Protein 3M50 (pdb70)

InterPro domains:
  IPR000308 14-3-3 protein [PIRSF000868] (6-249)
  IPR000308 14-3-3 protein [PR00305] (42-71)
  IPR000308 14-3-3 protein [PR00305] (91-115)
  IPR000308 14-3-3 protein [PR00305] (122-144)
  IPR000308 14-3-3 protein [PR00305] (157-183)
  IPR000308 14-3-3 protein [PR00305] (184-210)
  IPR000308 14-3-3 protein [PR00305] (211-240)
  IPR000308 14-3-3 protein [PTHR18860] (8-242)
  IPR023409 14-3-3 protein, conserved site [PS00796] (48-58)
  IPR023409 14-3-3 protein, conserved site [PS00797] (220-239)
  IPR023410 14-3-3 domain [PF00244] (14-238)
  IPR023410 14-3-3 domain [SM00101] (8-251)
  IPR036815 14-3-3 domain superfamily [G3DSA:1.20.190.20] (2-251)
  IPR036815 14-3-3 domain superfamily [SSF48445] (8-240)

Radius of gyration: 18.05 Å; Cα contacts (8 Å, |Δi|>4): 296; chains: 2; bounding box: 47×46×39 Å

Foldseek 3Di:
DVLLVVLVVCVVVVVLVSNLVSLVVVQVVDQDQDPSSVVSNCVSLCSQLVVLVVVLVVLVVVLVVPCVVVVSVVVNVVSLVSLCVSLVVVLVVLVPGQQVRDDDLLSNLVSLLSQLVSLLSQLVDDDDVSNVVSLVSNLVSLVVSQVSCVPPPQLLDLSNLVSLLVNLCSCCRRVVDNVVNLVSLVVSLVRNVVPVCDDSSVVSSVSSVVVVVVSVVD/DQCVPWPVNVVVVVCVVVVPPDDDDDDDTDD

Secondary structure (DSSP, 8-state):
-HHHHHHHHHHHHT-HHHHHHHHHHHHHH-----HHHHHHHHHHHHHHHHHHHHHHHHHHHHHHHH--HHHHHHHHHHHHHHHHHHHHHHHHHIIIIIGGG--SHHHHHHHHHHHHHHHHHHHHH--SHHHHHHHHHHHHHHHHHHHHHHHHS-TT-HHHHHHHHHHHHIIIIII--HHHHHHHHHHHHHHHHTT----SHHHHHHHHHHHHHHHH--/-HHHH-HHHHHHHHHHHTT--SPPP------

Nearest PDB structures (foldseek):
  3m50-assembly1_P-2  TM=1.033E+00  e=1.948E-04  Nicotiana plumbaginifolia
  3m51-assembly1_P-2  TM=1.012E+00  e=2.253E-04  Nicotiana plumbaginifolia
  4dx0-assembly1_P-2  TM=9.951E-01  e=1.948E-04  Nicotiana plumbaginifolia
  2o98-assembly1_Q  TM=9.659E-01  e=1.494E-03  Nicotiana plumbaginifolia
  3m51-assembly1_A  TM=1.002E+00  e=5.811E-25  Nicotiana tabacum

Sequence (249 aa):
EENVYMAKLAEQAERYEEEMVEFMEKVSNSLEELTVEERNLLSVAYKKNVIGARRASWRIISSIEQKEEHVNSIREYRSKIENELSKICDGILKLLDAKLIPSAASGDSKVFYLKMKGDYHRYLAEFKTGAERKEAAESTLTAYKAAQDIATTELAPTHPIRLGLALNFSVFYYEILNSPDRACNLAKQAFDEAIAELDYKDSTLIMQLLRDNLTLWTSDRRELHTLKGHVEAVVKLKGLDIETIQQSYDI

Solvent-accessible surface area: 13376 Å² total; per-residue (Å²): 181,145,44,25,137,76,0,75,81,5,52,143,58,122,140,44,98,64,0,19,98,40,2,46,112,11,7,80,88,62,143,88,24,70,94,91,15,29,62,15,1,4,46,0,5,96,56,7,2,17,58,40,16,10,50,41,22,30,30,20,8,45,18,140,63,84,156,155,42,105,69,24,151,132,126,34,52,136,15,36,87,57,3,18,140,24,0,68,29,0,17,96,10,2,87,64,81,9,41,91,52,12,82,53,20,57,11,78,0,28,10,28,26,9,55,0,6,6,29,3,14,22,1,44,19,40,123,31,63,97,80,153,112,6,14,116,35,0,63,82,5,0,92,44,0,40,82,50,0,77,77,126,20,46,21,44,48,50,22,26,1,2,4,10,0,0,0,0,5,0,12,24,41,17,73,101,45,62,102,162,0,28,91,28,0,121,105,9,45,67,44,0,84,82,77,103,175,133,120,74,8,61,18,10,15,83,0,0,137,40,0,23,63,83,9,111,88,139,116,78,76,143,94,5,18,23,8,82,0,82,43,40,27,184,148,159,61,51,128,28,162,127,44,119,9,4,29,7,49

Organism: Nicotiana tabacum (NCBI:txid4097)

Structure (mmCIF, N/CA/C/O backbone):
data_3M50
#
_entry.id   3M50
#
_cell.length_a   97.620
_cell.length_b   97.620
_cell.length_c   217.030
_cell.angle_alpha   90.00
_cell.angle_beta   90.00
_cell.angle_gamma   90.00
#
_symmetry.space_group_name_H-M   'I 41 2 2'
#
loop_
_entity.id
_entity.type
_entity.pdbx_description
1 polymer '14-3-3-like protein C'
2 polymer 'N.plumbaginifolia H+-translocating ATPase mRNA'
3 non-polymer N-[(2R,3R)-3-amino-2-hydroxy-4-phenylbutanoyl]-L-leucine
4 water water
#
loop_
_atom_site.group_PDB
_atom_site.id
_atom_site.type_symbol
_atom_site.label_atom_id
_atom_site.label_alt_id
_atom_site.label_comp_id
_atom_site.label_asym_id
_atom_site.label_entity_id
_atom_site.label_seq_id
_atom_site.pdbx_PDB_ins_code
_atom_site.Cartn_x
_atom_site.Cartn_y
_atom_site.Cartn_z
_atom_site.occupancy
_atom_site.B_iso_or_equiv
_atom_site.auth_seq_id
_atom_site.auth_comp_id
_atom_site.auth_asym_id
_atom_site.auth_atom_id
_atom_site.pdbx_PDB_model_num
ATOM 1 N N . GLU A 1 9 ? -17.917 -30.760 -5.051 1.00 83.59 9 GLU A N 1
ATOM 2 C CA . GLU A 1 9 ? -18.296 -31.133 -3.712 1.00 82.38 9 GLU A CA 1
ATOM 3 C C . GLU A 1 9 ? -18.097 -32.607 -3.704 1.00 81.12 9 GLU A C 1
ATOM 4 O O . GLU A 1 9 ? -17.759 -33.195 -2.702 1.00 81.02 9 GLU A O 1
ATOM 10 N N . GLU A 1 10 ? -18.396 -33.206 -4.836 1.00 79.48 10 GLU A N 1
ATOM 11 C CA . GLU A 1 10 ? -18.231 -34.619 -5.024 1.00 78.21 10 GLU A CA 1
ATOM 12 C C . GLU A 1 10 ? -16.818 -35.128 -4.816 1.00 76.46 10 GLU A C 1
ATOM 13 O O . GLU A 1 10 ? -16.629 -36.126 -4.167 1.00 76.49 10 GLU A O 1
ATOM 19 N N . ASN A 1 11 ? -15.828 -34.467 -5.386 1.00 73.51 11 ASN A N 1
ATOM 20 C CA . ASN A 1 11 ? -14.502 -35.030 -5.418 1.00 70.82 11 ASN A CA 1
ATOM 21 C C . ASN A 1 11 ? -13.885 -34.964 -4.035 1.00 68.84 11 ASN A C 1
ATOM 22 O O . ASN A 1 11 ? -12.991 -35.747 -3.709 1.00 68.44 11 ASN A O 1
ATOM 27 N N . VAL A 1 12 ? -14.402 -34.021 -3.245 1.00 66.43 12 VAL A N 1
ATOM 28 C CA . VAL A 1 12 ? -14.065 -33.790 -1.841 1.00 63.89 12 VAL A CA 1
ATOM 29 C C . VAL A 1 12 ? -14.561 -34.982 -1.073 1.00 63.08 12 VAL A C 1
ATOM 30 O O . VAL A 1 12 ? -13.826 -35.650 -0.333 1.00 62.92 12 VAL A O 1
ATOM 34 N N . TYR A 1 13 ? -15.854 -35.230 -1.256 1.00 62.19 13 TYR A N 1
ATOM 35 C CA . TYR A 1 13 ? -16.505 -36.419 -0.747 1.00 60.22 13 TYR A CA 1
ATOM 36 C C . TYR A 1 13 ? -15.700 -37.678 -1.057 1.00 58.36 13 TYR A C 1
ATOM 37 O O . TYR A 1 13 ? -15.394 -38.487 -0.173 1.00 57.46 13 TYR A O 1
ATOM 46 N N . MET A 1 14 ? -15.376 -37.838 -2.328 1.00 56.54 14 MET A N 1
ATOM 47 C CA . MET A 1 14 ? -14.574 -38.941 -2.750 1.00 56.65 14 MET A CA 1
ATOM 48 C C . MET A 1 14 ? -13.233 -38.935 -2.024 1.00 56.62 14 MET A C 1
ATOM 49 O O . MET A 1 14 ? -12.683 -39.987 -1.667 1.00 56.86 14 MET A O 1
ATOM 54 N N . ALA A 1 15 ? -12.723 -37.736 -1.773 1.00 55.66 15 ALA A N 1
ATOM 55 C CA . ALA A 1 15 ? -11.495 -37.591 -1.051 1.00 54.56 15 ALA A CA 1
ATOM 56 C C . ALA A 1 15 ? -11.615 -38.235 0.342 1.00 54.21 15 ALA A C 1
ATOM 57 O O . ALA A 1 15 ? -10.767 -39.023 0.757 1.00 53.29 15 ALA A O 1
ATOM 59 N N . LYS A 1 16 ? -12.669 -37.908 1.067 1.00 54.21 16 LYS A N 1
ATOM 60 C CA . LYS A 1 16 ? -12.828 -38.485 2.401 1.00 55.05 16 LYS A CA 1
ATOM 61 C C . LYS A 1 16 ? -13.007 -40.008 2.402 1.00 54.93 16 LYS A C 1
ATOM 62 O O . LYS A 1 16 ? -12.623 -40.679 3.362 1.00 54.78 16 LYS A O 1
ATOM 68 N N . LEU A 1 17 ? -13.560 -40.572 1.331 1.00 54.57 17 LEU A N 1
ATOM 69 C CA . LEU A 1 17 ? -13.650 -42.025 1.301 1.00 54.63 17 LEU A CA 1
ATOM 70 C C . LEU A 1 17 ? -12.269 -42.639 1.209 1.00 53.87 17 LEU A C 1
ATOM 71 O O . LEU A 1 17 ? -11.949 -43.589 1.937 1.00 53.92 17 LEU A O 1
ATOM 76 N N . ALA A 1 18 ? -11.480 -42.116 0.269 1.00 52.29 18 ALA A N 1
ATOM 77 C CA . ALA A 1 18 ? -10.147 -42.622 0.022 1.00 50.87 18 ALA A CA 1
ATOM 78 C C . ALA A 1 18 ? -9.360 -42.524 1.308 1.00 49.89 18 ALA A C 1
ATOM 79 O O . ALA A 1 18 ? -8.543 -43.400 1.631 1.00 49.18 18 ALA A O 1
ATOM 81 N N . GLU A 1 19 ? -9.631 -41.458 2.051 1.00 48.68 19 GLU A N 1
ATOM 82 C CA . GLU A 1 19 ? -8.945 -41.235 3.280 1.00 48.23 19 GLU A CA 1
ATOM 83 C C . GLU A 1 19 ? -9.467 -42.279 4.267 1.00 47.55 19 GLU A C 1
ATOM 84 O O . GLU A 1 19 ? -8.681 -42.917 5.002 1.00 48.09 19 GLU A O 1
ATOM 90 N N . GLN A 1 20 ? -10.784 -42.472 4.308 1.00 46.39 20 GLN A N 1
ATOM 91 C CA . GLN A 1 20 ? -11.323 -43.452 5.274 1.00 44.80 20 GLN A CA 1
ATOM 92 C C . GLN A 1 20 ? -10.722 -44.791 4.945 1.00 43.07 20 GLN A C 1
ATOM 93 O O . GLN A 1 20 ? -10.468 -45.600 5.817 1.00 42.49 20 GLN A O 1
ATOM 99 N N . ALA A 1 21 ? -10.424 -45.008 3.675 1.00 41.56 21 ALA A N 1
ATOM 100 C CA . ALA A 1 21 ? -9.967 -46.313 3.250 1.00 40.94 21 ALA A CA 1
ATOM 101 C C . ALA A 1 21 ? -8.471 -46.430 3.376 1.00 41.88 21 ALA A C 1
ATOM 102 O O . ALA A 1 21 ? -7.911 -47.507 3.244 1.00 40.73 21 ALA A O 1
ATOM 104 N N . GLU A 1 22 ? -7.800 -45.304 3.604 1.00 43.93 22 GLU A N 1
ATOM 105 C CA . GLU A 1 22 ? -6.340 -45.317 3.576 1.00 44.58 22 GLU A CA 1
ATOM 106 C C . GLU A 1 22 ? -5.875 -45.670 2.198 1.00 44.33 22 GLU A C 1
ATOM 107 O O . GLU A 1 22 ? -4.956 -46.439 2.058 1.00 44.85 22 GLU A O 1
ATOM 113 N N . ARG A 1 23 ? -6.535 -45.163 1.167 1.00 45.48 23 ARG A N 1
ATOM 114 C CA . ARG A 1 23 ? -5.997 -45.294 -0.175 1.00 46.38 23 ARG A CA 1
ATOM 115 C C . ARG A 1 23 ? -5.585 -43.854 -0.521 1.00 47.83 23 ARG A C 1
ATOM 116 O O . ARG A 1 23 ? -6.374 -43.043 -1.043 1.00 49.14 23 ARG A O 1
ATOM 124 N N . TYR A 1 24 ? -4.358 -43.504 -0.158 1.00 47.73 24 TYR A N 1
ATOM 125 C CA . TYR A 1 24 ? -3.960 -42.112 -0.204 1.00 46.87 24 TYR A CA 1
ATOM 126 C C . TYR A 1 24 ? -3.621 -41.601 -1.593 1.00 46.43 24 TYR A C 1
ATOM 127 O O . TYR A 1 24 ? -4.001 -40.485 -1.945 1.00 46.27 24 TYR A O 1
ATOM 136 N N A GLU A 1 25 ? -2.901 -42.370 -2.384 0.50 46.20 25 GLU A N 1
ATOM 137 N N B GLU A 1 25 ? -2.986 -42.444 -2.413 0.50 46.32 25 GLU A N 1
ATOM 138 C CA A GLU A 1 25 ? -2.667 -41.902 -3.738 0.50 46.32 25 GLU A CA 1
ATOM 139 C CA B GLU A 1 25 ? -2.636 -42.062 -3.799 0.50 46.49 25 GLU A CA 1
ATOM 140 C C A GLU A 1 25 ? -4.017 -41.518 -4.336 0.50 47.39 25 GLU A C 1
ATOM 141 C C B GLU A 1 25 ? -3.868 -41.737 -4.649 0.50 47.56 25 GLU A C 1
ATOM 142 O O A GLU A 1 25 ? -4.240 -40.345 -4.662 0.50 47.63 25 GLU A O 1
ATOM 143 O O B GLU A 1 25 ? -3.835 -40.843 -5.506 0.50 48.34 25 GLU A O 1
ATOM 154 N N . GLU A 1 26 ? -4.965 -42.452 -4.408 1.00 48.15 26 GLU A N 1
ATOM 155 C CA . GLU A 1 26 ? -6.277 -42.038 -4.942 1.00 48.93 26 GLU A CA 1
ATOM 156 C C . GLU A 1 26 ? -6.718 -40.771 -4.245 1.00 49.13 26 GLU A C 1
ATOM 157 O O . GLU A 1 26 ? -7.295 -39.896 -4.884 1.00 49.95 26 GLU A O 1
ATOM 163 N N . MET A 1 27 ? -6.461 -40.629 -2.949 1.00 49.79 27 MET A N 1
ATOM 164 C CA . MET A 1 27 ? -6.833 -39.345 -2.315 1.00 5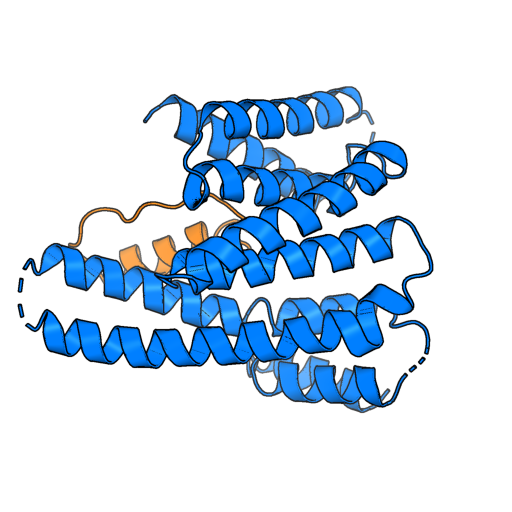0.45 27 MET A CA 1
ATOM 165 C C . MET A 1 27 ? -6.166 -38.149 -3.018 1.00 51.52 27 MET A C 1
ATOM 166 O O . MET A 1 27 ? -6.768 -37.066 -3.183 1.00 51.00 27 MET A O 1
ATOM 171 N N . VAL A 1 28 ? -4.933 -38.350 -3.462 1.00 52.70 28 VAL A N 1
ATOM 172 C CA . VAL A 1 28 ? -4.259 -37.270 -4.115 1.00 55.06 28 VAL A CA 1
ATOM 173 C C . VAL A 1 28 ? -5.070 -36.928 -5.350 1.00 56.35 28 VAL A C 1
ATOM 174 O O . VAL A 1 28 ? -5.594 -35.803 -5.468 1.00 56.48 28 VAL A O 1
ATOM 178 N N . GLU A 1 29 ? -5.202 -37.914 -6.240 1.00 57.76 29 GLU A N 1
ATOM 179 C CA . GLU A 1 29 ? -5.933 -37.737 -7.510 1.00 58.90 29 GLU A CA 1
ATOM 180 C C . GLU A 1 29 ? -7.194 -36.932 -7.299 1.00 59.14 29 GLU A C 1
ATOM 181 O O . GLU A 1 29 ? -7.444 -35.920 -7.966 1.00 59.01 29 GLU A O 1
ATOM 187 N N . PHE A 1 30 ? -7.987 -37.368 -6.340 1.00 59.69 30 PHE A N 1
ATOM 188 C CA . PHE A 1 30 ? -9.262 -36.716 -6.149 1.00 60.18 30 PHE A CA 1
ATOM 189 C C . PHE A 1 30 ? -9.002 -35.268 -5.841 1.00 59.61 30 PHE A C 1
ATOM 190 O O . PHE A 1 30 ? -9.674 -34.382 -6.349 1.00 59.35 30 PHE A O 1
ATOM 198 N N . MET A 1 31 ? -7.998 -35.030 -5.004 1.00 60.39 31 MET A N 1
ATOM 199 C CA . MET A 1 31 ? -7.768 -33.673 -4.478 1.00 59.63 31 MET A CA 1
ATOM 200 C C . MET A 1 31 ? -7.134 -32.756 -5.518 1.00 59.38 31 MET A C 1
ATOM 201 O O . MET A 1 31 ? -7.484 -31.581 -5.599 1.00 59.12 31 MET A O 1
ATOM 206 N N . GLU A 1 32 ? -6.269 -33.307 -6.350 1.00 59.55 32 GLU A N 1
ATOM 207 C CA . GLU A 1 32 ? -5.857 -32.604 -7.547 1.00 61.61 32 GLU A CA 1
ATOM 208 C C . GLU A 1 32 ? -7.094 -32.161 -8.336 1.00 62.96 32 GLU A C 1
ATOM 209 O O . GLU A 1 32 ? -7.240 -30.979 -8.640 1.00 63.00 32 GLU A O 1
ATOM 215 N N . LYS A 1 33 ? -7.968 -33.109 -8.684 1.00 64.72 33 LYS A N 1
ATOM 216 C CA . LYS A 1 33 ? -9.093 -32.806 -9.547 1.00 66.76 33 LYS A CA 1
ATOM 217 C C . LYS A 1 33 ? -9.777 -31.654 -8.894 1.00 68.27 33 LYS A C 1
ATOM 218 O O . LYS A 1 33 ? -10.145 -30.683 -9.537 1.00 68.87 33 LYS A O 1
ATOM 224 N N . VAL A 1 34 ? -9.936 -31.764 -7.590 1.00 69.99 34 VAL A N 1
ATOM 225 C CA . VAL A 1 34 ? -10.702 -30.780 -6.853 1.00 71.61 34 VAL A CA 1
ATOM 226 C C . VAL A 1 34 ? -10.208 -29.387 -7.110 1.00 73.09 34 VAL A C 1
ATOM 227 O O . VAL A 1 34 ? -11.003 -28.465 -7.257 1.00 73.66 34 VAL A O 1
ATOM 231 N N . SER A 1 35 ? -8.892 -29.227 -7.167 1.00 74.47 35 SER A N 1
ATOM 232 C CA . SER A 1 35 ? -8.329 -27.882 -7.270 1.00 75.93 35 SER A CA 1
ATOM 233 C C . SER A 1 35 ? -8.440 -27.258 -8.633 1.00 76.85 35 SER A C 1
ATOM 234 O O . SER A 1 35 ? -8.800 -26.080 -8.744 1.00 77.18 35 SER A O 1
ATOM 237 N N . ASN A 1 36 ? -8.130 -28.036 -9.664 1.00 78.01 36 ASN A N 1
ATOM 238 C CA . ASN A 1 36 ? -8.372 -27.574 -11.019 1.00 79.39 36 ASN A CA 1
ATOM 239 C C . ASN A 1 36 ? -9.833 -27.162 -11.146 1.00 80.11 36 ASN A C 1
ATOM 240 O O . ASN A 1 36 ? -10.112 -26.015 -11.430 1.00 80.24 36 ASN A O 1
ATOM 245 N N . SER A 1 37 ? -10.769 -28.065 -10.876 1.00 81.58 37 SER A N 1
ATOM 246 C CA . SER A 1 37 ? -12.185 -27.701 -10.953 1.00 83.17 37 SER A CA 1
ATOM 247 C C . SER A 1 37 ? -12.361 -26.268 -10.466 1.00 84.38 37 SER A C 1
ATOM 248 O O . SER A 1 37 ? -12.911 -25.421 -11.182 1.00 84.18 37 SER A O 1
ATOM 251 N N . LEU A 1 38 ? -11.888 -26.008 -9.241 1.00 85.80 38 LEU A N 1
ATOM 252 C CA . LEU A 1 38 ? -12.018 -24.688 -8.606 1.00 86.61 38 LEU A CA 1
ATOM 253 C C . LEU A 1 38 ? -11.261 -23.652 -9.419 1.00 87.18 38 LEU A C 1
ATOM 254 O O . LEU A 1 38 ? -11.127 -22.489 -9.018 1.00 87.28 38 LEU A O 1
ATOM 259 N N . GLU A 1 41 ? -10.338 -20.420 -7.900 1.00 86.01 41 GLU A N 1
ATOM 260 C CA . GLU A 1 41 ? -11.083 -19.670 -6.883 1.00 84.69 41 GLU A CA 1
ATOM 261 C C . GLU A 1 41 ? -10.383 -20.004 -5.560 1.00 83.28 41 GLU A C 1
ATOM 262 O O . GLU A 1 41 ? -9.305 -20.588 -5.577 1.00 82.98 41 GLU A O 1
ATOM 268 N N . GLU A 1 42 ? -10.961 -19.664 -4.418 1.00 81.48 42 GLU A N 1
ATOM 269 C CA . GLU A 1 42 ? -10.225 -19.874 -3.161 1.00 79.93 42 GLU A CA 1
ATOM 270 C C . GLU A 1 42 ? -10.476 -21.241 -2.491 1.00 78.49 42 GLU A C 1
ATOM 271 O O . GLU A 1 42 ? -11.484 -21.435 -1.788 1.00 77.95 42 GLU A O 1
ATOM 277 N N . LEU A 1 43 ? -9.542 -22.170 -2.677 1.00 75.93 43 LEU A N 1
ATOM 278 C CA . LEU A 1 43 ? -9.582 -23.447 -1.963 1.00 73.76 43 LEU A CA 1
ATOM 279 C C . LEU A 1 43 ? -9.857 -23.229 -0.478 1.00 72.21 43 LEU A C 1
ATOM 280 O O . LEU A 1 43 ? -9.277 -22.333 0.137 1.00 72.10 43 LEU A O 1
ATOM 285 N N . THR A 1 44 ? -10.767 -24.022 0.091 1.00 70.53 44 THR A N 1
ATOM 286 C CA . THR A 1 44 ? -11.212 -23.803 1.472 1.00 68.95 44 THR A CA 1
ATOM 287 C C . THR A 1 44 ? -10.258 -24.431 2.484 1.00 68.07 44 THR A C 1
ATOM 288 O O . THR A 1 44 ? -9.421 -25.296 2.152 1.00 67.53 44 THR A O 1
ATOM 292 N N . VAL A 1 45 ? -10.394 -24.012 3.726 1.00 66.47 45 VAL A N 1
ATOM 293 C CA . VAL A 1 45 ? -9.645 -24.664 4.783 1.00 66.15 45 VAL A CA 1
ATOM 294 C C . VAL A 1 45 ? -9.808 -26.190 4.789 1.00 65.95 45 VAL A C 1
ATOM 295 O O . VAL A 1 45 ? -8.818 -26.929 4.885 1.00 66.63 45 VAL A O 1
ATOM 299 N N . GLU A 1 46 ? -11.032 -26.682 4.666 1.00 64.89 46 GLU A N 1
ATOM 300 C CA . GLU A 1 46 ? -11.192 -28.121 4.605 1.00 64.26 46 GLU A CA 1
ATOM 301 C C . GLU A 1 46 ? -10.469 -28.705 3.414 1.00 63.89 46 GLU A C 1
ATOM 302 O O . GLU A 1 46 ? -9.756 -29.716 3.526 1.00 64.12 46 GLU A O 1
ATOM 308 N N . GLU A 1 47 ? -10.630 -28.080 2.257 1.00 62.90 47 GLU A N 1
ATOM 309 C CA . GLU A 1 47 ? -10.019 -28.649 1.066 1.00 62.08 47 GLU A CA 1
ATOM 310 C C . GLU A 1 47 ? -8.513 -28.662 1.186 1.00 60.98 47 GLU A C 1
ATOM 311 O O . GLU A 1 47 ? -7.852 -29.658 0.868 1.00 60.52 47 GLU A O 1
ATOM 317 N N . ARG A 1 48 ? -7.970 -27.534 1.637 1.00 59.97 48 ARG A N 1
ATOM 318 C CA . ARG A 1 48 ? -6.514 -27.352 1.633 1.00 58.24 48 ARG A CA 1
ATOM 319 C C . ARG A 1 48 ? -5.942 -28.384 2.536 1.00 55.75 48 ARG A C 1
ATOM 320 O O . ARG A 1 48 ? -5.013 -29.048 2.165 1.00 54.93 48 ARG A O 1
ATOM 328 N N . ASN A 1 49 ? -6.558 -28.573 3.690 1.00 54.88 49 ASN A N 1
ATOM 329 C CA . ASN A 1 49 ? -6.148 -29.658 4.615 1.00 54.48 49 ASN A CA 1
ATOM 330 C C . ASN A 1 49 ? -6.243 -31.068 4.068 1.00 53.97 49 ASN A C 1
ATOM 331 O O . ASN A 1 49 ? -5.324 -31.845 4.238 1.00 54.38 49 ASN A O 1
ATOM 336 N N . LEU A 1 50 ? -7.355 -31.428 3.433 1.00 53.13 50 LEU A N 1
ATOM 337 C CA . LEU A 1 50 ? -7.409 -32.739 2.839 1.00 52.48 50 LEU A CA 1
ATOM 338 C C . LEU A 1 50 ? -6.229 -32.877 1.884 1.00 52.27 50 LEU A C 1
ATOM 339 O O . LEU A 1 50 ? -5.437 -33.847 1.945 1.00 53.71 50 LEU A O 1
ATOM 344 N N . LEU A 1 51 ? -6.085 -31.908 0.996 1.00 50.96 51 LEU A N 1
ATOM 345 C CA . LEU A 1 51 ? -5.111 -32.065 -0.079 1.00 49.97 51 LEU A CA 1
ATOM 346 C C . LEU A 1 51 ? -3.758 -32.390 0.508 1.00 49.09 51 LEU A C 1
ATOM 347 O O . LEU A 1 51 ? -3.057 -33.312 0.066 1.00 48.79 51 LEU A O 1
ATOM 352 N N . SER A 1 52 ? -3.420 -31.624 1.539 1.00 48.42 52 SER A N 1
ATOM 353 C CA . SER A 1 52 ? -2.136 -31.718 2.230 1.00 47.93 52 SER A CA 1
ATOM 354 C C . SER A 1 52 ? -1.921 -33.035 2.978 1.00 46.82 52 SER A C 1
ATOM 355 O O . SER A 1 52 ? -0.817 -33.611 2.955 1.00 45.47 52 SER A O 1
ATOM 358 N N . VAL A 1 53 ? -2.975 -33.486 3.663 1.00 45.97 53 VAL A N 1
ATOM 359 C CA . VAL A 1 53 ? -2.974 -34.791 4.312 1.00 45.83 53 VAL A CA 1
ATOM 360 C C . VAL A 1 53 ? -2.673 -35.872 3.284 1.00 46.86 53 VAL A C 1
ATOM 361 O O . VAL A 1 53 ? -1.825 -36.762 3.513 1.00 47.31 53 VAL A O 1
ATOM 365 N N . ALA A 1 54 ? -3.346 -35.793 2.130 1.00 46.24 54 ALA A N 1
ATOM 366 C CA . ALA A 1 54 ? -3.142 -36.774 1.070 1.00 45.09 54 ALA A CA 1
ATOM 367 C C . ALA A 1 54 ? -1.706 -36.899 0.593 1.00 44.71 54 ALA A C 1
ATOM 368 O O . ALA A 1 54 ? -1.135 -38.029 0.443 1.00 44.45 54 ALA A O 1
ATOM 370 N N . TYR A 1 55 ? -1.098 -35.740 0.328 1.00 44.41 55 TYR A N 1
ATOM 371 C CA . TYR A 1 55 ? 0.300 -35.720 -0.130 1.00 43.09 55 TYR A CA 1
ATOM 372 C C . TYR A 1 55 ? 1.209 -36.079 1.029 1.00 43.37 55 TYR A C 1
ATOM 373 O O . TYR A 1 55 ? 2.209 -36.826 0.867 1.00 44.31 55 TYR A O 1
ATOM 382 N N A LYS A 1 56 ? 0.850 -35.586 2.204 0.50 42.71 56 LYS A N 1
ATOM 383 N N B LYS A 1 56 ? 0.889 -35.592 2.218 0.50 43.10 56 LYS A N 1
ATOM 384 C CA A LYS A 1 56 ? 1.578 -35.894 3.420 0.50 42.99 56 LYS A CA 1
ATOM 385 C CA B LYS A 1 56 ? 1.714 -35.957 3.357 0.50 43.74 56 LYS A CA 1
ATOM 386 C C A LYS A 1 56 ? 1.782 -37.403 3.546 0.50 43.60 56 LYS A C 1
ATOM 387 C C B LYS A 1 56 ? 1.832 -37.470 3.441 0.50 44.04 56 LYS A C 1
ATOM 388 O O A LYS A 1 56 ? 2.914 -37.859 3.744 0.50 43.69 56 LYS A O 1
ATOM 389 O O B LYS A 1 56 ? 2.950 -38.002 3.514 0.50 44.09 56 LYS A O 1
ATOM 400 N N . ASN A 1 57 ? 0.691 -38.170 3.405 1.00 43.70 57 ASN A N 1
ATOM 401 C CA . ASN A 1 57 ? 0.714 -39.628 3.504 1.00 44.00 57 ASN A CA 1
ATOM 402 C C . ASN A 1 57 ? 1.398 -40.363 2.319 1.00 44.96 57 ASN A C 1
ATOM 403 O O . ASN A 1 57 ? 2.185 -41.317 2.508 1.00 45.39 57 ASN A O 1
ATOM 408 N N . VAL A 1 58 ? 1.103 -39.945 1.094 1.00 44.77 58 VAL A N 1
ATOM 409 C CA . VAL A 1 58 ? 1.763 -40.554 -0.057 1.00 44.69 58 VAL A CA 1
ATOM 410 C C . VAL A 1 58 ? 3.251 -40.306 -0.034 1.00 43.75 58 VAL A C 1
ATOM 411 O O . VAL A 1 58 ? 4.049 -41.245 -0.143 1.00 44.18 58 VAL A O 1
ATOM 415 N N . ILE A 1 59 ? 3.670 -39.059 0.124 1.00 43.09 59 ILE A N 1
ATOM 416 C CA . ILE A 1 59 ? 5.132 -38.845 0.243 1.00 42.32 59 ILE A CA 1
ATOM 417 C C . ILE A 1 59 ? 5.695 -39.478 1.508 1.00 41.39 59 ILE A C 1
ATOM 418 O O . ILE A 1 59 ? 6.807 -40.029 1.482 1.00 41.03 59 ILE A O 1
ATOM 423 N N . GLY A 1 60 ? 4.925 -39.422 2.606 1.00 40.53 60 GLY A N 1
ATOM 424 C CA . GLY A 1 60 ? 5.343 -40.031 3.894 1.00 39.73 60 GLY A CA 1
ATOM 425 C C . GLY A 1 60 ? 5.723 -41.497 3.812 1.00 40.90 60 GLY A C 1
ATOM 426 O O . GLY A 1 60 ? 6.757 -41.947 4.364 1.00 41.73 60 GLY A O 1
ATOM 427 N N . ALA A 1 61 ? 4.894 -42.273 3.122 1.00 40.29 61 ALA A N 1
ATOM 428 C CA . ALA A 1 61 ? 5.175 -43.682 2.969 1.00 39.62 61 ALA A CA 1
ATOM 429 C C . ALA A 1 61 ? 6.471 -43.811 2.182 1.00 38.79 61 ALA A C 1
ATOM 430 O O . ALA A 1 61 ? 7.352 -44.548 2.562 1.00 39.03 61 ALA A O 1
ATOM 432 N N . ARG A 1 62 ? 6.610 -43.121 1.058 1.00 39.81 62 ARG A N 1
ATOM 433 C CA . ARG A 1 62 ? 7.956 -43.197 0.390 1.00 41.21 62 ARG A CA 1
ATOM 434 C C . ARG A 1 62 ? 9.120 -42.749 1.289 1.00 39.90 62 ARG A C 1
ATOM 435 O O . ARG A 1 62 ? 10.103 -43.484 1.423 1.00 41.37 62 ARG A O 1
ATOM 443 N N . ARG A 1 63 ? 8.993 -41.643 1.995 1.00 38.24 63 ARG A N 1
ATOM 444 C CA . ARG A 1 63 ? 10.148 -41.250 2.822 1.00 38.11 63 ARG A CA 1
ATOM 445 C C . ARG A 1 63 ? 10.503 -42.310 3.830 1.00 39.95 63 ARG A C 1
ATOM 446 O O . ARG A 1 63 ? 11.717 -42.553 4.104 1.00 41.17 63 ARG A O 1
ATOM 454 N N . ALA A 1 64 ? 9.476 -43.001 4.367 1.00 39.96 64 ALA A N 1
ATOM 455 C CA . ALA A 1 64 ? 9.758 -44.015 5.346 1.00 39.77 64 ALA A CA 1
ATOM 456 C C . ALA A 1 64 ? 10.474 -45.112 4.635 1.00 41.30 64 ALA A C 1
ATOM 457 O O . ALA A 1 64 ? 11.441 -45.669 5.149 1.00 42.31 64 ALA A O 1
ATOM 459 N N . SER A 1 65 ? 10.031 -45.478 3.446 1.00 42.38 65 SER A N 1
ATOM 460 C CA . SER A 1 65 ? 10.595 -46.767 2.992 1.00 43.70 65 SER A CA 1
ATOM 461 C C . SER A 1 65 ? 12.024 -46.400 2.643 1.00 43.96 65 SER A C 1
ATOM 462 O O . SER A 1 65 ? 12.963 -47.177 2.893 1.00 42.94 65 SER A O 1
ATOM 465 N N . TRP A 1 66 ? 12.177 -45.185 2.091 1.00 45.17 66 TRP A N 1
ATOM 466 C CA . TRP A 1 66 ? 13.507 -44.706 1.696 1.00 46.22 66 TRP A CA 1
ATOM 467 C C . TRP A 1 66 ? 14.396 -44.706 2.921 1.00 47.02 66 TRP A C 1
ATOM 468 O O . TRP A 1 66 ? 15.484 -45.273 2.902 1.00 47.51 66 TRP A O 1
ATOM 479 N N . ARG A 1 67 ? 13.945 -44.168 4.046 1.00 47.66 67 ARG A N 1
ATOM 480 C CA . ARG A 1 67 ? 14.915 -44.227 5.140 1.00 48.80 67 ARG A CA 1
ATOM 481 C C . ARG A 1 67 ? 15.273 -45.626 5.531 1.00 49.79 67 ARG A C 1
ATOM 482 O O . ARG A 1 67 ? 16.378 -45.842 5.946 1.00 50.61 67 ARG A O 1
ATOM 490 N N . ILE A 1 68 ? 14.357 -46.587 5.411 1.00 51.51 68 ILE A N 1
ATOM 491 C CA . ILE A 1 68 ? 14.621 -47.898 6.004 1.00 52.42 68 ILE A CA 1
ATOM 492 C C . ILE A 1 68 ? 15.549 -48.664 5.120 1.00 52.88 68 ILE A C 1
ATOM 493 O O . ILE A 1 68 ? 16.283 -49.544 5.540 1.00 53.63 68 ILE A O 1
ATOM 498 N N . ILE A 1 69 ? 15.491 -48.335 3.861 1.00 53.59 69 ILE A N 1
ATOM 499 C CA . ILE A 1 69 ? 16.325 -49.004 2.937 1.00 54.46 69 ILE A CA 1
ATOM 500 C C . ILE A 1 69 ? 17.696 -48.374 2.919 1.00 55.13 69 ILE A C 1
ATOM 501 O O . ILE A 1 69 ? 18.675 -49.108 2.814 1.00 54.29 69 ILE A O 1
ATOM 506 N N . SER A 1 70 ? 17.797 -47.076 3.046 1.00 55.40 70 SER A N 1
ATOM 507 C CA . SER A 1 70 ? 19.096 -46.475 3.030 1.00 56.61 70 SER A CA 1
ATOM 508 C C . SER A 1 70 ? 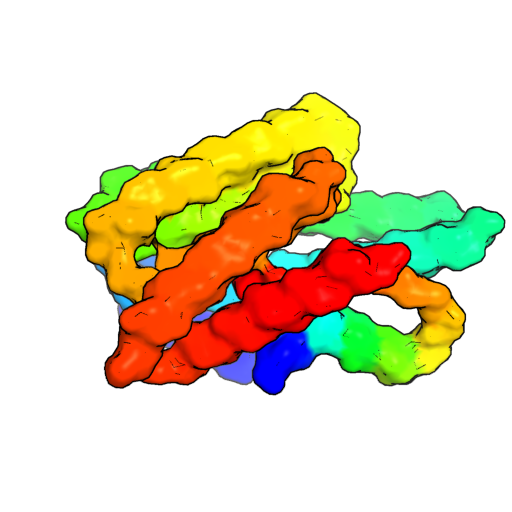19.855 -47.011 4.186 1.00 57.11 70 SER A C 1
ATOM 509 O O . SER A 1 70 ? 21.023 -47.277 4.096 1.00 57.84 70 SER A O 1
ATOM 512 N N . SER A 1 71 ? 19.175 -47.179 5.287 1.00 57.41 71 SER A N 1
ATOM 513 C CA . SER A 1 71 ? 19.804 -47.683 6.463 1.00 58.52 71 SER A CA 1
ATOM 514 C C . SER A 1 71 ? 20.327 -49.076 6.264 1.00 59.85 71 SER A C 1
ATOM 515 O O . SER A 1 71 ? 21.398 -49.426 6.717 1.00 60.63 71 SER A O 1
ATOM 518 N N . ILE A 1 72 ? 19.554 -49.885 5.586 1.00 61.39 72 ILE A N 1
ATOM 519 C CA . ILE A 1 72 ? 19.961 -51.230 5.239 1.00 62.72 72 ILE A CA 1
ATOM 520 C C . ILE A 1 72 ? 21.168 -51.238 4.322 1.00 63.87 72 ILE A C 1
ATOM 521 O O . ILE A 1 72 ? 22.053 -52.071 4.426 1.00 63.68 72 ILE A O 1
ATOM 526 N N . GLU A 1 73 ? 21.178 -50.300 3.401 1.00 66.11 73 GLU A N 1
ATOM 527 C CA . GLU A 1 73 ? 22.256 -50.182 2.471 1.00 68.60 73 GLU A CA 1
ATOM 528 C C . GLU A 1 73 ? 23.485 -49.898 3.287 1.00 70.11 73 GLU A C 1
ATOM 529 O O . GLU A 1 73 ? 24.533 -50.436 3.045 1.00 69.46 73 GLU A O 1
ATOM 535 N N . GLN A 1 74 ? 23.345 -49.059 4.286 1.00 72.80 74 GLN A N 1
ATOM 536 C CA . GLN A 1 74 ? 24.441 -48.741 5.169 1.00 75.64 74 GLN A CA 1
ATOM 537 C C . GLN A 1 74 ? 24.946 -49.941 5.949 1.00 76.87 74 GLN A C 1
ATOM 538 O O . GLN A 1 74 ? 26.132 -50.159 6.060 1.00 77.57 74 GLN A O 1
ATOM 544 N N . LYS A 1 75 ? 24.063 -50.776 6.449 1.00 78.94 75 LYS A N 1
ATOM 545 C CA . LYS A 1 75 ? 24.549 -51.900 7.229 1.00 79.97 75 LYS A CA 1
ATOM 546 C C . LYS A 1 75 ? 25.359 -52.698 6.294 1.00 80.63 75 LYS A C 1
ATOM 547 O O . LYS A 1 75 ? 26.357 -53.252 6.657 1.00 81.03 75 LYS A O 1
ATOM 549 N N . GLU A 1 76 ? 24.881 -52.813 5.081 1.00 81.34 76 GLU A N 1
ATOM 550 C CA . GLU A 1 76 ? 25.519 -53.719 4.165 1.00 82.17 76 GLU A CA 1
ATOM 551 C C . GLU A 1 76 ? 26.975 -53.473 3.723 1.00 83.22 76 GLU A C 1
ATOM 552 O O . GLU A 1 76 ? 27.731 -54.417 3.671 1.00 83.63 76 GLU A O 1
ATOM 558 N N . GLU A 1 77 ? 27.390 -52.246 3.427 1.00 83.80 77 GLU A N 1
ATOM 559 C CA . GLU A 1 77 ? 28.785 -52.007 3.094 1.00 84.61 77 GLU A CA 1
ATOM 560 C C . GLU A 1 77 ? 29.534 -52.310 4.372 1.00 84.75 77 GLU A C 1
ATOM 561 O O . GLU A 1 77 ? 30.324 -53.242 4.440 1.00 84.81 77 GLU A O 1
ATOM 567 N N . HIS A 1 84 ? 24.570 -57.136 -3.116 1.00 83.20 84 HIS A N 1
ATOM 568 C CA . HIS A 1 84 ? 23.508 -56.641 -2.266 1.00 81.89 84 HIS A CA 1
ATOM 569 C C . HIS A 1 84 ? 23.408 -55.135 -2.358 1.00 80.77 84 HIS A C 1
ATOM 570 O O . HIS A 1 84 ? 22.404 -54.599 -2.824 1.00 80.86 84 HIS A O 1
ATOM 577 N N . VAL A 1 85 ? 24.453 -54.448 -1.919 1.00 79.37 85 VAL A N 1
ATOM 578 C CA . VAL A 1 85 ? 24.434 -53.001 -1.956 1.00 78.03 85 VAL A CA 1
ATOM 579 C C . VAL A 1 85 ? 23.792 -52.486 -3.256 1.00 77.50 85 VAL A C 1
ATOM 580 O O . VAL A 1 85 ? 23.036 -51.514 -3.241 1.00 77.34 85 VAL A O 1
ATOM 584 N N . ASN A 1 86 ? 24.043 -53.126 -4.388 1.00 76.56 86 ASN A N 1
ATOM 585 C CA . ASN A 1 86 ? 23.488 -52.547 -5.617 1.00 76.35 86 ASN A CA 1
ATOM 586 C C . ASN A 1 86 ? 22.068 -52.941 -5.931 1.00 75.10 86 ASN A C 1
ATOM 587 O O . ASN A 1 86 ? 21.375 -52.219 -6.657 1.00 75.13 86 ASN A O 1
ATOM 592 N N . SER A 1 87 ? 21.636 -54.088 -5.413 1.00 73.40 87 SER A N 1
ATOM 593 C CA . SER A 1 87 ? 20.214 -54.395 -5.416 1.00 71.80 87 SER A CA 1
ATOM 594 C C . SER A 1 87 ? 19.565 -53.261 -4.648 1.00 70.49 87 SER A C 1
ATOM 595 O O . SER A 1 87 ? 18.808 -52.428 -5.187 1.00 69.55 87 SER A O 1
ATOM 598 N N . ILE A 1 88 ? 19.916 -53.216 -3.375 1.00 68.77 88 ILE A N 1
ATOM 599 C CA . ILE A 1 88 ? 19.370 -52.215 -2.516 1.00 67.72 88 ILE A CA 1
ATOM 600 C C . ILE A 1 88 ? 19.371 -50.885 -3.231 1.00 67.69 88 ILE A C 1
ATOM 601 O O . ILE A 1 88 ? 18.363 -50.130 -3.197 1.00 66.75 88 ILE A O 1
ATOM 606 N N . ARG A 1 89 ? 20.488 -50.614 -3.914 1.00 67.29 89 ARG A N 1
ATOM 607 C CA . ARG A 1 89 ? 20.677 -49.325 -4.570 1.00 66.91 89 ARG A CA 1
ATOM 608 C C . ARG A 1 89 ? 19.771 -49.154 -5.790 1.00 66.07 89 ARG A C 1
ATOM 609 O O . ARG A 1 89 ? 19.263 -48.067 -6.048 1.00 65.70 89 ARG A O 1
ATOM 617 N N . GLU A 1 90 ? 19.534 -50.220 -6.542 1.00 65.56 90 GLU A N 1
ATOM 618 C CA . GLU A 1 90 ? 18.522 -50.123 -7.605 1.00 65.26 90 GLU A CA 1
ATOM 619 C C . GLU A 1 90 ? 17.169 -49.874 -6.959 1.00 63.77 90 GLU A C 1
ATOM 620 O O . GLU A 1 90 ? 16.396 -49.030 -7.396 1.00 63.58 90 GLU A O 1
ATOM 626 N N . TYR A 1 91 ? 16.865 -50.629 -5.913 1.00 61.93 91 TYR A N 1
ATOM 627 C CA . TYR A 1 91 ? 15.576 -50.464 -5.282 1.00 60.87 91 TYR A CA 1
ATOM 628 C C . TYR A 1 91 ? 15.315 -49.004 -4.812 1.00 59.91 91 TYR A C 1
ATOM 629 O O .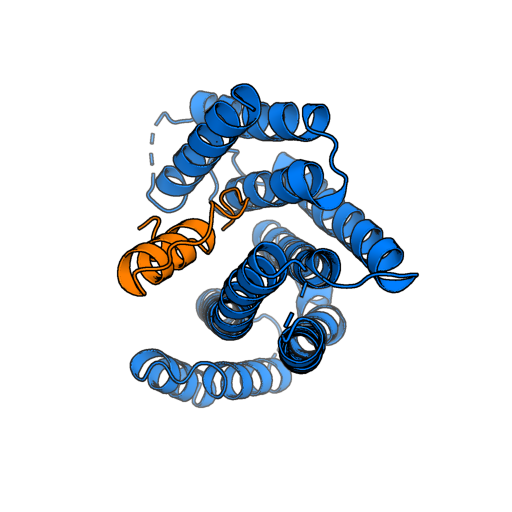 TYR A 1 91 ? 14.270 -48.383 -5.139 1.00 59.14 91 TYR A O 1
ATOM 638 N N . ARG A 1 92 ? 16.276 -48.470 -4.057 1.00 58.49 92 ARG A N 1
ATOM 639 C CA . ARG A 1 92 ? 16.207 -47.107 -3.574 1.00 57.86 92 ARG A CA 1
ATOM 640 C C . ARG A 1 92 ? 15.933 -46.185 -4.738 1.00 57.17 92 ARG A C 1
ATOM 641 O O . ARG A 1 92 ? 15.138 -45.228 -4.622 1.00 56.96 92 ARG A O 1
ATOM 649 N N . SER A 1 93 ? 16.564 -46.498 -5.871 1.00 55.94 93 SER A N 1
ATOM 650 C CA . SER A 1 93 ? 16.372 -45.744 -7.099 1.00 55.60 93 SER A CA 1
ATOM 651 C C . SER A 1 93 ? 14.938 -45.594 -7.425 1.00 54.36 93 SER A C 1
ATOM 652 O O . SER A 1 93 ? 14.472 -44.500 -7.653 1.00 53.63 93 SER A O 1
ATOM 655 N N . LYS A 1 94 ? 14.248 -46.735 -7.501 1.00 54.07 94 LYS A N 1
ATOM 656 C CA . LYS A 1 94 ? 12.853 -46.776 -7.876 1.00 53.20 94 LYS A CA 1
ATOM 657 C C . LYS A 1 94 ? 12.064 -46.001 -6.850 1.00 52.47 94 LYS A C 1
ATOM 658 O O . LYS A 1 94 ? 11.185 -45.176 -7.191 1.00 51.11 94 LYS A O 1
ATOM 664 N N . ILE A 1 95 ? 12.377 -46.213 -5.575 1.00 52.01 95 ILE A N 1
ATOM 665 C CA . ILE A 1 95 ? 11.682 -45.358 -4.613 1.00 52.42 95 ILE A CA 1
ATOM 666 C C . ILE A 1 95 ? 12.088 -43.926 -4.834 1.00 52.22 95 ILE A C 1
ATOM 667 O O . ILE A 1 95 ? 11.287 -43.017 -4.652 1.00 52.99 95 ILE A O 1
ATOM 672 N N . GLU A 1 96 ? 13.322 -43.690 -5.238 1.00 52.47 96 GLU A N 1
ATOM 673 C CA . GLU A 1 96 ? 13.690 -42.279 -5.399 1.00 53.40 96 GLU A CA 1
ATOM 674 C C . GLU A 1 96 ? 12.889 -41.624 -6.496 1.00 52.93 96 GLU A C 1
ATOM 675 O O . GLU A 1 96 ? 12.456 -40.505 -6.353 1.00 52.81 96 GLU A O 1
ATOM 681 N N . ASN A 1 97 ? 12.651 -42.339 -7.582 1.00 53.48 97 ASN A N 1
ATOM 682 C CA . ASN A 1 97 ? 11.819 -41.803 -8.655 1.00 54.29 97 ASN A CA 1
ATOM 683 C C . ASN A 1 97 ? 10.366 -41.533 -8.314 1.00 53.97 97 ASN A C 1
ATOM 684 O O . ASN A 1 97 ? 9.732 -40.608 -8.871 1.00 54.55 97 ASN A O 1
ATOM 689 N N . GLU A 1 98 ? 9.805 -42.350 -7.431 1.00 53.04 98 GLU A N 1
ATOM 690 C CA . GLU A 1 98 ? 8.440 -42.094 -7.001 1.00 51.89 98 GLU A CA 1
ATOM 691 C C . GLU A 1 98 ? 8.388 -40.776 -6.276 1.00 50.64 98 GLU A C 1
ATOM 692 O O . GLU A 1 98 ? 7.456 -39.960 -6.480 1.00 49.97 98 GLU A O 1
ATOM 698 N N . LEU A 1 99 ? 9.406 -40.566 -5.435 1.00 49.21 99 LEU A N 1
ATOM 699 C CA . LEU A 1 99 ? 9.555 -39.288 -4.714 1.00 48.21 99 LEU A CA 1
ATOM 700 C C . LEU A 1 99 ? 9.515 -38.041 -5.608 1.00 48.68 99 LEU A C 1
ATOM 701 O O . LEU A 1 99 ? 8.798 -37.048 -5.316 1.00 49.00 99 LEU A O 1
ATOM 706 N N . SER A 1 100 ? 10.225 -38.083 -6.723 1.00 48.99 100 SER A N 1
ATOM 707 C CA . SER A 1 100 ? 10.319 -36.899 -7.566 1.00 49.47 100 SER A CA 1
ATOM 708 C C . SER A 1 100 ? 8.963 -36.624 -8.152 1.00 50.42 100 SER A C 1
ATOM 709 O O . SER A 1 100 ? 8.569 -35.464 -8.402 1.00 50.73 100 SER A O 1
ATOM 712 N N . LYS A 1 101 ? 8.248 -37.710 -8.403 1.00 50.88 101 LYS A N 1
ATOM 713 C CA . LYS A 1 101 ? 6.982 -37.606 -9.064 1.00 51.78 101 LYS A CA 1
ATOM 714 C C . LYS A 1 101 ? 5.983 -36.962 -8.168 1.00 51.53 101 LYS A C 1
ATOM 715 O O . LYS A 1 101 ? 5.297 -36.025 -8.592 1.00 52.23 101 LYS A O 1
ATOM 721 N N . ILE A 1 102 ? 5.873 -37.424 -6.911 1.00 50.79 102 ILE A N 1
ATOM 722 C CA . ILE A 1 102 ? 4.890 -36.753 -6.038 1.00 48.76 102 ILE A CA 1
ATOM 723 C C . ILE A 1 102 ? 5.287 -35.308 -5.789 1.00 47.09 102 ILE A C 1
ATOM 724 O O . ILE A 1 102 ? 4.457 -34.411 -5.957 1.00 46.07 102 ILE A O 1
ATOM 729 N N . CYS A 1 103 ? 6.544 -35.066 -5.407 1.00 46.44 103 CYS A N 1
ATOM 730 C CA . CYS A 1 103 ? 6.936 -33.660 -5.071 1.00 46.99 103 CYS A CA 1
ATOM 731 C C . CYS A 1 103 ? 6.681 -32.826 -6.285 1.00 47.15 103 CYS A C 1
ATOM 732 O O . CYS A 1 103 ? 6.098 -31.720 -6.217 1.00 46.66 103 CYS A O 1
ATOM 735 N N . ASP A 1 104 ? 7.107 -33.385 -7.408 1.00 47.58 104 ASP A N 1
ATOM 736 C CA . ASP A 1 104 ? 6.764 -32.798 -8.678 1.00 49.46 104 ASP A CA 1
ATOM 737 C C . ASP A 1 104 ? 5.265 -32.526 -8.764 1.00 49.33 104 ASP A C 1
ATOM 738 O O . ASP A 1 104 ? 4.855 -31.378 -8.864 1.00 49.97 104 ASP A O 1
ATOM 743 N N . GLY A 1 105 ? 4.434 -33.565 -8.691 1.00 49.04 105 GLY A N 1
ATOM 744 C CA . GLY A 1 105 ? 2.998 -33.347 -8.687 1.00 47.77 105 GLY A CA 1
ATOM 745 C C . GLY A 1 105 ? 2.563 -32.140 -7.890 1.00 47.47 105 GLY A C 1
ATOM 746 O O . GLY A 1 105 ? 2.031 -31.201 -8.428 1.00 48.27 105 GLY A O 1
ATOM 747 N N . ILE A 1 106 ? 2.770 -32.146 -6.581 1.00 47.24 106 ILE A N 1
ATOM 748 C CA . ILE A 1 106 ? 2.244 -31.015 -5.740 1.00 46.57 106 ILE A CA 1
ATOM 749 C C . ILE A 1 106 ? 3.006 -29.654 -5.899 1.00 46.61 106 ILE A C 1
ATOM 750 O O . ILE A 1 106 ? 2.409 -28.571 -5.720 1.00 46.45 106 ILE A O 1
ATOM 755 N N . LEU A 1 107 ? 4.302 -29.679 -6.213 1.00 46.61 107 LEU A N 1
ATOM 756 C CA . LEU A 1 107 ? 4.970 -28.385 -6.491 1.00 48.85 107 LEU A CA 1
ATOM 757 C C . LEU A 1 107 ? 4.269 -27.637 -7.618 1.00 50.41 107 LEU A C 1
ATOM 758 O O . LEU A 1 107 ? 3.695 -26.565 -7.398 1.00 51.06 107 LEU A O 1
ATOM 763 N N . LYS A 1 108 ? 4.228 -28.228 -8.805 1.00 51.91 108 LYS A N 1
ATOM 764 C CA . LYS A 1 108 ? 3.581 -27.535 -9.915 1.00 53.14 108 LYS A CA 1
ATOM 765 C C . LYS A 1 108 ? 2.316 -26.937 -9.466 1.00 53.42 108 LYS A C 1
ATOM 766 O O . LYS A 1 108 ? 2.048 -25.766 -9.718 1.00 54.70 108 LYS A O 1
ATOM 772 N N . LEU A 1 109 ? 1.515 -27.737 -8.803 1.00 53.90 109 LEU A N 1
ATOM 773 C CA . LEU A 1 109 ? 0.160 -27.324 -8.496 1.00 54.65 109 LEU A CA 1
ATOM 774 C C . LEU A 1 109 ? 0.168 -26.084 -7.635 1.00 55.06 109 LEU A C 1
ATOM 775 O O . LEU A 1 109 ? -0.723 -25.249 -7.687 1.00 55.98 109 LEU A O 1
ATOM 780 N N . LEU A 1 110 ? 1.210 -25.963 -6.833 1.00 56.46 110 LEU A N 1
ATOM 781 C CA . LEU A 1 110 ? 1.428 -24.793 -5.968 1.00 56.98 110 LEU A CA 1
ATOM 782 C C . LEU A 1 110 ? 1.651 -23.480 -6.705 1.00 57.86 110 LEU A C 1
ATOM 783 O O . LEU A 1 110 ? 1.092 -22.452 -6.305 1.00 58.02 110 LEU A O 1
ATOM 788 N N . ASP A 1 111 ? 2.484 -23.495 -7.744 1.00 59.44 111 ASP A N 1
ATOM 789 C CA . ASP A 1 111 ? 2.634 -22.323 -8.634 1.00 61.87 111 ASP A CA 1
ATOM 790 C C . ASP A 1 111 ? 1.354 -22.007 -9.340 1.00 62.08 111 ASP A C 1
ATOM 791 O O . ASP A 1 111 ? 0.819 -20.886 -9.231 1.00 62.80 111 ASP A O 1
ATOM 796 N N . ALA A 1 112 ? 0.891 -22.989 -10.108 1.00 61.86 112 ALA A N 1
ATOM 797 C CA . ALA A 1 112 ? -0.234 -22.769 -11.008 1.00 63.03 112 ALA A CA 1
ATOM 798 C C . ALA A 1 112 ? -1.439 -22.246 -10.268 1.00 63.80 112 ALA A C 1
ATOM 799 O O . ALA A 1 112 ? -1.887 -21.138 -10.553 1.00 65.01 112 ALA A O 1
ATOM 801 N N . LYS A 1 113 ? -1.976 -23.020 -9.317 1.00 63.35 113 LYS A N 1
ATOM 802 C CA . LYS A 1 113 ? -3.277 -22.651 -8.786 1.00 62.47 113 LYS A CA 1
ATOM 803 C C . LYS A 1 113 ? -3.155 -22.201 -7.397 1.00 61.82 113 LYS A C 1
ATOM 804 O O . LYS A 1 113 ? -3.875 -21.312 -6.982 1.00 62.81 113 LYS A O 1
ATOM 810 N N . LEU A 1 114 ? -2.271 -22.822 -6.637 1.00 60.37 114 LEU A N 1
ATOM 811 C CA . LEU A 1 114 ? -2.351 -22.598 -5.195 1.00 58.06 114 LEU A CA 1
ATOM 812 C C . LEU A 1 114 ? -1.875 -21.233 -4.694 1.00 57.25 114 LEU A C 1
ATOM 813 O O . LEU A 1 114 ? -2.677 -20.410 -4.210 1.00 56.69 114 LEU A O 1
ATOM 818 N N . ILE A 1 115 ? -0.573 -21.002 -4.776 1.00 56.55 115 ILE A N 1
ATOM 819 C CA . ILE A 1 115 ? 0.020 -19.760 -4.252 1.00 56.15 115 ILE A CA 1
ATOM 820 C C . ILE A 1 115 ? -0.568 -18.482 -4.875 1.00 56.26 115 ILE A C 1
ATOM 821 O O . ILE A 1 115 ? -1.126 -17.645 -4.177 1.00 56.39 115 ILE A O 1
ATOM 826 N N . PRO A 1 116 ? -0.496 -18.354 -6.190 1.00 55.97 116 PRO A N 1
ATOM 827 C CA . PRO A 1 116 ? -1.051 -17.172 -6.843 1.00 57.07 116 PRO A CA 1
ATOM 828 C C . PRO A 1 116 ? -2.372 -16.620 -6.261 1.00 57.90 116 PRO A C 1
ATOM 829 O O . PRO A 1 116 ? -2.583 -15.425 -6.243 1.00 57.82 116 PRO A O 1
ATOM 833 N N . SER A 1 117 ? -3.248 -17.469 -5.773 1.00 59.32 117 SER A N 1
ATOM 834 C CA . SER A 1 117 ? -4.582 -17.019 -5.375 1.00 60.42 117 SER A CA 1
ATOM 835 C C . SER 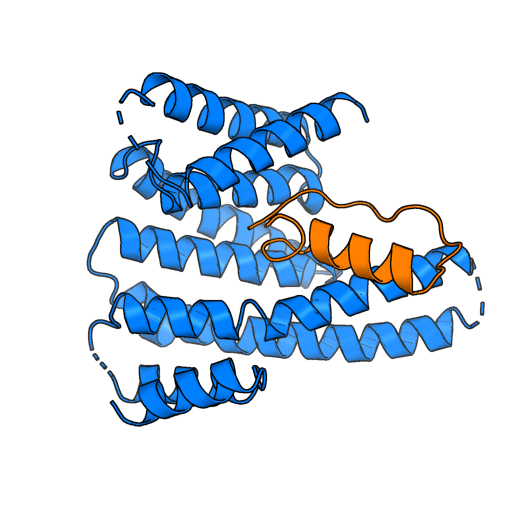A 1 117 ? -4.707 -16.785 -3.900 1.00 60.52 117 SER A C 1
ATOM 836 O O . SER A 1 117 ? -5.767 -16.408 -3.431 1.00 59.62 117 SER A O 1
ATOM 839 N N . ALA A 1 118 ? -3.650 -17.069 -3.152 1.00 61.66 118 ALA A N 1
ATOM 840 C CA . ALA A 1 118 ? -3.738 -16.930 -1.702 1.00 62.65 118 ALA A CA 1
ATOM 841 C C . ALA A 1 118 ? -4.188 -15.540 -1.311 1.00 63.02 118 ALA A C 1
ATOM 842 O O . ALA A 1 118 ? -3.536 -14.573 -1.654 1.00 63.75 118 ALA A O 1
ATOM 844 N N . ALA A 1 119 ? -5.276 -15.435 -0.566 1.00 63.63 119 ALA A N 1
ATOM 845 C CA . ALA A 1 119 ? -5.805 -14.111 -0.212 1.00 64.87 119 ALA A CA 1
ATOM 846 C C . ALA A 1 119 ? -5.400 -13.617 1.175 1.00 65.49 119 ALA A C 1
ATOM 847 O O . ALA A 1 119 ? -5.679 -12.469 1.506 1.00 66.19 119 ALA A O 1
ATOM 849 N N . SER A 1 120 ? -4.778 -14.470 1.998 1.00 65.73 120 SER A N 1
ATOM 850 C CA . SER A 1 120 ? -4.547 -14.121 3.416 1.00 64.82 120 SER A CA 1
ATOM 851 C C . SER A 1 120 ? -3.200 -14.579 4.001 1.00 64.03 120 SER A C 1
ATOM 852 O O . SER A 1 120 ? -2.491 -15.389 3.408 1.00 63.65 120 SER A O 1
ATOM 855 N N . GLY A 1 121 ? -2.865 -14.032 5.172 1.00 63.72 121 GLY A N 1
ATOM 856 C CA . GLY A 1 121 ? -1.641 -14.348 5.884 1.00 62.30 121 GLY A CA 1
ATOM 857 C C . GLY A 1 121 ? -1.467 -15.849 5.974 1.00 62.24 121 GLY A C 1
ATOM 858 O O . GLY A 1 121 ? -0.527 -16.402 5.372 1.00 62.52 121 GLY A O 1
ATOM 859 N N . ASP A 1 122 ? -2.372 -16.515 6.706 1.00 61.30 122 ASP A N 1
ATOM 860 C CA . ASP A 1 122 ? -2.255 -17.962 6.983 1.00 61.22 122 ASP A CA 1
ATOM 861 C C . ASP A 1 122 ? -2.079 -18.751 5.723 1.00 59.73 122 ASP A C 1
ATOM 862 O O . ASP A 1 122 ? -1.252 -19.645 5.654 1.00 59.38 122 ASP A O 1
ATOM 867 N N . SER A 1 123 ? -2.906 -18.438 4.749 1.00 58.70 123 SER A N 1
ATOM 868 C CA . SER A 1 123 ? -2.953 -19.199 3.518 1.00 58.95 123 SER A CA 1
ATOM 869 C C . SER A 1 123 ? -1.618 -19.130 2.779 1.00 58.61 123 SER A C 1
ATOM 870 O O . SER A 1 123 ? -1.079 -20.180 2.351 1.00 58.52 123 SER A O 1
ATOM 873 N N . LYS A 1 124 ? -1.060 -17.919 2.657 1.00 57.47 124 LYS A N 1
ATOM 874 C CA . LYS A 1 124 ? 0.255 -17.787 2.019 1.00 57.62 124 LYS A CA 1
ATOM 875 C C . LYS A 1 124 ? 1.337 -18.521 2.803 1.00 56.54 124 LYS A C 1
ATOM 876 O O . LYS A 1 124 ? 2.203 -19.184 2.226 1.00 56.69 124 LYS A O 1
ATOM 882 N N . VAL A 1 125 ? 1.302 -18.385 4.117 1.00 54.62 125 VAL A N 1
ATOM 883 C CA . VAL A 1 125 ? 2.293 -19.072 4.898 1.00 52.69 125 VAL A CA 1
ATOM 884 C C . VAL A 1 125 ? 2.114 -20.558 4.786 1.00 51.81 125 VAL A C 1
ATOM 885 O O . VAL A 1 125 ? 3.104 -21.311 4.697 1.00 51.10 125 VAL A O 1
ATOM 889 N N . PHE A 1 126 ? 0.849 -20.986 4.807 1.00 50.56 126 PHE A N 1
ATOM 890 C CA . PHE A 1 126 ? 0.555 -22.406 4.682 1.00 49.39 126 PHE A CA 1
ATOM 891 C C . PHE A 1 126 ? 1.183 -22.911 3.403 1.00 48.62 126 PHE A C 1
ATOM 892 O O . PHE A 1 126 ? 2.044 -23.779 3.437 1.00 48.19 126 PHE A O 1
ATOM 900 N N . TYR A 1 127 ? 0.775 -22.334 2.268 1.00 47.21 127 TYR A N 1
ATOM 901 C CA . TYR A 1 127 ? 1.329 -22.769 0.979 1.00 46.24 127 TYR A CA 1
ATOM 902 C C . TYR A 1 127 ? 2.841 -22.596 0.805 1.00 46.04 127 TYR A C 1
ATOM 903 O O . TYR A 1 127 ? 3.536 -23.526 0.345 1.00 46.94 127 TYR A O 1
ATOM 912 N N . LEU A 1 128 ? 3.352 -21.411 1.134 1.00 44.54 128 LEU A N 1
ATOM 913 C CA . LEU A 1 128 ? 4.778 -21.185 1.054 1.00 44.33 128 LEU A CA 1
ATOM 914 C C . LEU A 1 128 ? 5.511 -22.250 1.893 1.00 44.64 128 LEU A C 1
ATOM 915 O O . LEU A 1 128 ? 6.578 -22.760 1.488 1.00 44.73 128 LEU A O 1
ATOM 920 N N . LYS A 1 129 ? 4.934 -22.630 3.041 1.00 43.52 129 LYS A N 1
ATOM 921 C CA . LYS A 1 129 ? 5.513 -23.731 3.812 1.00 42.65 129 LYS A CA 1
ATOM 922 C C . LYS A 1 129 ? 5.495 -25.060 3.043 1.00 43.50 129 LYS A C 1
ATOM 923 O O . LYS A 1 129 ? 6.551 -25.739 2.955 1.00 43.33 129 LYS A O 1
ATOM 929 N N . MET A 1 130 ? 4.343 -25.431 2.443 1.00 43.13 130 MET A N 1
ATOM 930 C CA . MET A 1 130 ? 4.274 -26.710 1.715 1.00 43.74 130 MET A CA 1
ATOM 931 C C . MET A 1 130 ? 5.358 -26.765 0.701 1.00 44.10 130 MET A C 1
ATOM 932 O O . MET A 1 130 ? 6.115 -27.803 0.556 1.00 44.29 130 MET A O 1
ATOM 937 N N . LYS A 1 131 ? 5.430 -25.648 -0.039 1.00 44.05 131 LYS A N 1
ATOM 938 C CA . LYS A 1 131 ? 6.429 -25.529 -1.099 1.00 43.64 131 LYS A CA 1
ATOM 939 C C . LYS A 1 131 ? 7.793 -25.803 -0.532 1.00 42.05 131 LYS A C 1
ATOM 940 O O . LYS A 1 131 ? 8.534 -26.682 -1.035 1.00 41.81 131 LYS A O 1
ATOM 946 N N . GLY A 1 132 ? 8.110 -25.124 0.579 1.00 40.52 132 GLY A N 1
ATOM 947 C CA . GLY A 1 132 ? 9.361 -25.429 1.289 1.00 39.20 132 GLY A CA 1
ATOM 948 C C . GLY A 1 132 ? 9.529 -26.900 1.625 1.00 39.16 132 GLY A C 1
ATOM 949 O O . GLY A 1 132 ? 10.581 -27.513 1.323 1.00 39.63 132 GLY A O 1
ATOM 950 N N . ASP A 1 133 ? 8.513 -27.500 2.266 1.00 39.63 133 ASP A N 1
ATOM 951 C CA . ASP A 1 133 ? 8.600 -28.935 2.621 1.00 39.02 133 ASP A CA 1
ATOM 952 C C . ASP A 1 133 ? 8.827 -29.805 1.377 1.00 39.53 133 ASP A C 1
ATOM 953 O O . ASP A 1 133 ? 9.644 -30.767 1.382 1.00 39.72 133 ASP A O 1
ATOM 958 N N . TYR A 1 134 ? 8.108 -29.523 0.291 1.00 39.70 134 TYR A N 1
ATOM 959 C CA . TYR A 1 134 ? 8.319 -30.460 -0.820 1.00 41.83 134 TYR A CA 1
ATOM 960 C C . TYR A 1 134 ? 9.695 -30.317 -1.469 1.00 41.33 134 TYR A C 1
ATOM 961 O O . TYR A 1 134 ? 10.363 -31.327 -1.747 1.00 42.32 134 TYR A O 1
ATOM 970 N N . HIS A 1 135 ? 10.202 -29.092 -1.627 1.00 40.98 135 HIS A N 1
ATOM 971 C CA . HIS A 1 135 ? 11.630 -29.032 -2.095 1.00 40.03 135 HIS A CA 1
ATOM 972 C C . HIS A 1 135 ? 12.474 -29.679 -1.033 1.00 39.53 135 HIS A C 1
ATOM 973 O O . HIS A 1 135 ? 13.483 -30.416 -1.288 1.00 37.38 135 HIS A O 1
ATOM 980 N N . ARG A 1 136 ? 12.033 -29.468 0.205 1.00 38.77 136 ARG A N 1
ATOM 981 C CA . ARG A 1 136 ? 12.809 -30.156 1.215 1.00 38.00 136 ARG A CA 1
ATOM 982 C C . ARG A 1 136 ? 12.816 -31.631 0.954 1.00 38.28 136 ARG A C 1
ATOM 983 O O . ARG A 1 136 ? 13.903 -32.182 1.006 1.00 39.64 136 ARG A O 1
ATOM 991 N N . TYR A 1 137 ? 11.683 -32.290 0.645 1.00 37.00 137 TYR A N 1
ATOM 992 C CA . TYR A 1 137 ? 11.835 -33.742 0.349 1.00 37.06 137 TYR A CA 1
ATOM 993 C C . TYR A 1 137 ? 12.674 -34.031 -0.849 1.00 36.58 137 TYR A C 1
ATOM 994 O O . TYR A 1 137 ? 13.481 -34.981 -0.834 1.00 34.89 137 TYR A O 1
ATOM 1003 N N . LEU A 1 138 ? 12.542 -33.243 -1.919 1.00 38.54 138 LEU A N 1
ATOM 1004 C CA . LEU A 1 138 ? 13.568 -33.466 -3.003 1.00 39.69 138 LEU A CA 1
ATOM 1005 C C . LEU A 1 138 ? 14.970 -33.391 -2.462 1.00 39.48 138 LEU A C 1
ATOM 1006 O O . LEU A 1 138 ? 15.819 -34.252 -2.811 1.00 39.91 138 LEU A O 1
ATOM 1011 N N . ALA A 1 139 ? 15.241 -32.413 -1.596 1.00 38.88 139 ALA A N 1
ATOM 1012 C CA . ALA A 1 139 ? 16.627 -32.340 -1.069 1.00 41.69 139 ALA A CA 1
ATOM 1013 C C . ALA A 1 139 ? 17.129 -33.500 -0.248 1.00 42.81 139 ALA A C 1
ATOM 1014 O O . ALA A 1 139 ? 18.373 -33.634 -0.109 1.00 45.47 139 ALA A O 1
ATOM 1016 N N . GLU A 1 140 ? 16.269 -34.335 0.325 1.00 42.90 140 GLU A N 1
ATOM 1017 C CA . GLU A 1 140 ? 16.849 -35.333 1.248 1.00 43.40 140 GLU A CA 1
ATOM 1018 C C . GLU A 1 140 ? 17.569 -36.408 0.489 1.00 43.57 140 GLU A C 1
ATOM 1019 O O . GLU A 1 140 ? 18.361 -37.135 1.087 1.00 43.67 140 GLU A O 1
ATOM 1025 N N . PHE A 1 141 ? 17.245 -36.562 -0.802 1.00 43.73 141 PHE A N 1
ATOM 1026 C CA . PHE A 1 141 ? 17.705 -37.716 -1.595 1.00 43.81 141 PHE A CA 1
ATOM 1027 C C . PHE A 1 141 ? 18.389 -37.351 -2.920 1.00 45.25 141 PHE A C 1
ATOM 1028 O O . PHE A 1 141 ? 19.295 -38.052 -3.329 1.00 46.47 141 PHE A O 1
ATOM 1036 N N . LYS A 1 142 ? 17.924 -36.330 -3.634 1.00 47.29 142 LYS A N 1
ATOM 1037 C CA . LYS A 1 142 ? 18.713 -35.797 -4.795 1.00 49.19 142 LYS A CA 1
ATOM 1038 C C . LYS A 1 142 ? 20.177 -35.629 -4.507 1.00 50.43 142 LYS A C 1
ATOM 1039 O O . LYS A 1 142 ? 20.561 -35.393 -3.367 1.00 50.73 142 LYS A O 1
ATOM 1045 N N . THR A 1 143 ? 20.995 -35.665 -5.551 1.00 53.26 143 THR A N 1
ATOM 1046 C CA . THR A 1 143 ? 22.418 -35.422 -5.404 1.00 54.98 143 THR A CA 1
ATOM 1047 C C . THR A 1 143 ? 23.115 -34.366 -6.229 1.00 55.31 143 THR A C 1
ATOM 1048 O O . THR A 1 143 ? 24.286 -34.146 -6.026 1.00 57.11 143 THR A O 1
ATOM 1052 N N . GLY A 1 144 ? 22.502 -33.713 -7.175 1.00 20.00 144 GLY A N 1
ATOM 1053 C CA . GLY A 1 144 ? 23.383 -32.852 -7.933 1.00 20.00 144 GLY A CA 1
ATOM 1054 C C . GLY A 1 144 ? 23.125 -31.391 -7.977 1.00 20.00 144 GLY A C 1
ATOM 1055 O O . GLY A 1 144 ? 23.215 -30.692 -7.012 1.00 20.00 144 GLY A O 1
ATOM 1056 N N . ALA A 1 145 ? 22.857 -30.943 -9.175 1.00 55.75 145 ALA A N 1
ATOM 1057 C CA . ALA A 1 145 ? 22.411 -29.624 -9.413 1.00 54.61 145 ALA A CA 1
ATOM 1058 C C . ALA A 1 145 ? 21.121 -29.652 -8.692 1.00 54.09 145 ALA A C 1
ATOM 1059 O O . ALA A 1 145 ? 20.716 -28.688 -8.119 1.00 54.48 145 ALA A O 1
ATOM 1061 N N . GLU A 1 146 ? 20.438 -30.773 -8.781 1.00 53.60 146 GLU A N 1
ATOM 1062 C CA . GLU A 1 146 ? 19.139 -30.898 -8.158 1.00 53.94 146 GLU A CA 1
ATOM 1063 C C . GLU A 1 146 ? 19.179 -30.728 -6.656 1.00 52.45 146 GLU A C 1
ATOM 1064 O O . GLU A 1 146 ? 18.398 -29.989 -6.130 1.00 53.12 146 GLU A O 1
ATOM 1070 N N . ARG A 1 147 ? 20.108 -31.350 -5.955 1.00 51.78 147 ARG A N 1
ATOM 1071 C CA . ARG A 1 147 ? 20.168 -31.070 -4.526 1.00 51.60 147 ARG A CA 1
ATOM 1072 C C . ARG A 1 147 ? 20.324 -29.573 -4.294 1.00 51.91 147 ARG A C 1
ATOM 1073 O O . ARG A 1 147 ? 19.555 -28.972 -3.517 1.00 51.28 147 ARG A O 1
ATOM 1081 N N . LYS A 1 148 ? 21.289 -28.962 -5.001 1.00 51.66 148 LYS A N 1
ATOM 1082 C CA . LYS A 1 148 ? 21.595 -27.543 -4.777 1.00 51.56 148 LYS A CA 1
ATOM 1083 C C . LYS A 1 148 ? 20.370 -26.733 -5.063 1.00 50.88 148 LYS A C 1
ATOM 1084 O O . LYS A 1 148 ? 19.903 -25.970 -4.212 1.00 51.45 148 LYS A O 1
ATOM 1090 N N . GLU A 1 149 ? 19.824 -26.897 -6.249 1.00 50.19 149 GLU A N 1
ATOM 1091 C CA . GLU A 1 149 ? 18.643 -26.098 -6.579 1.00 51.13 149 GLU A CA 1
ATOM 1092 C C . GLU A 1 149 ? 17.480 -26.413 -5.641 1.00 49.79 149 GLU A C 1
ATOM 1093 O O . GLU A 1 149 ? 16.601 -25.567 -5.445 1.00 49.00 149 GLU A O 1
ATOM 1099 N N . ALA A 1 150 ? 17.470 -27.608 -5.044 1.00 48.57 150 ALA A N 1
ATOM 1100 C CA . ALA A 1 150 ? 16.393 -27.912 -4.093 1.00 47.92 150 ALA A CA 1
ATOM 1101 C C . ALA A 1 150 ? 16.669 -27.276 -2.730 1.00 48.18 150 ALA A C 1
ATOM 1102 O O . ALA A 1 150 ? 15.771 -26.663 -2.125 1.00 49.28 150 ALA A O 1
ATOM 1104 N N . ALA A 1 151 ? 17.910 -27.367 -2.259 1.00 46.55 151 ALA A N 1
ATOM 1105 C CA . ALA A 1 151 ? 18.248 -26.668 -1.049 1.00 46.58 151 ALA A CA 1
ATOM 1106 C C . ALA A 1 151 ? 17.915 -25.186 -1.138 1.00 46.81 151 ALA A C 1
ATOM 1107 O O . ALA A 1 151 ? 17.416 -24.601 -0.180 1.00 48.40 151 ALA A O 1
ATOM 1109 N N . GLU A 1 152 ? 18.132 -24.572 -2.292 1.00 45.64 152 GLU A N 1
ATOM 1110 C CA . GLU A 1 152 ? 17.912 -23.132 -2.419 1.00 44.19 152 GLU A CA 1
ATOM 1111 C C . GLU A 1 152 ? 16.427 -22.762 -2.417 1.00 43.47 152 GLU A C 1
ATOM 1112 O O . GLU A 1 152 ? 15.967 -21.939 -1.636 1.00 43.45 152 GLU A O 1
ATOM 1118 N N . SER A 1 153 ? 15.681 -23.391 -3.312 1.00 43.46 153 SER A N 1
ATOM 1119 C CA . SER A 1 153 ? 14.266 -23.237 -3.434 1.00 42.90 153 SER A CA 1
ATOM 1120 C C . SER A 1 153 ? 13.633 -23.389 -2.047 1.00 42.66 153 SER A C 1
ATOM 1121 O O . SER A 1 153 ? 12.768 -22.567 -1.613 1.00 42.16 153 SER A O 1
ATOM 1124 N N . THR A 1 154 ? 14.103 -24.398 -1.326 1.00 41.52 154 THR A N 1
ATOM 1125 C CA . THR A 1 154 ? 13.637 -24.597 0.004 1.00 41.99 154 THR A CA 1
ATOM 1126 C C . THR A 1 154 ? 13.847 -23.391 0.909 1.00 42.83 154 THR A C 1
ATOM 1127 O O . THR A 1 154 ? 12.842 -22.813 1.487 1.00 41.44 154 THR A O 1
ATOM 1131 N N . LEU A 1 155 ? 15.139 -22.982 1.028 1.00 43.02 155 LEU A N 1
ATOM 1132 C CA . LEU A 1 155 ? 15.498 -21.830 1.868 1.00 42.32 155 LEU A CA 1
ATOM 1133 C C . LEU A 1 155 ? 14.620 -20.669 1.506 1.00 42.57 155 LEU A C 1
ATOM 1134 O O . LEU A 1 155 ? 14.085 -19.979 2.375 1.00 42.44 155 LEU A O 1
ATOM 1139 N N . THR A 1 156 ? 14.406 -20.455 0.224 1.00 42.41 156 THR A N 1
ATOM 1140 C CA . THR A 1 156 ? 13.690 -19.223 -0.130 1.00 44.42 156 THR A CA 1
ATOM 1141 C C . THR A 1 156 ? 12.196 -19.290 0.049 1.00 44.27 156 THR A C 1
ATOM 1142 O O . THR A 1 156 ? 11.584 -18.306 0.343 1.00 44.23 156 THR A O 1
ATOM 1146 N N . ALA A 1 157 ? 11.597 -20.480 -0.060 1.00 45.29 157 ALA A N 1
ATOM 1147 C CA . ALA A 1 157 ? 10.147 -20.620 0.242 1.00 44.21 157 ALA A CA 1
ATOM 1148 C C . ALA A 1 157 ? 9.881 -20.433 1.745 1.00 44.07 157 ALA A C 1
ATOM 1149 O O . ALA A 1 157 ? 9.013 -19.639 2.163 1.00 44.98 157 ALA A O 1
ATOM 1151 N N . TYR A 1 158 ? 10.645 -21.147 2.560 1.00 43.05 158 TYR A N 1
ATOM 1152 C CA . TYR A 1 158 ? 10.580 -20.988 4.013 1.00 42.84 158 TYR A CA 1
ATOM 1153 C C . TYR A 1 158 ? 10.786 -19.538 4.403 1.00 43.71 158 TYR A C 1
ATOM 1154 O O . TYR A 1 158 ? 10.009 -18.979 5.195 1.00 44.24 158 TYR A O 1
ATOM 1163 N N . LYS A 1 159 ? 11.816 -18.909 3.837 1.00 43.83 159 LYS A N 1
ATOM 1164 C CA . LYS A 1 159 ? 12.082 -17.564 4.250 1.00 45.39 159 LYS A CA 1
ATOM 1165 C C . LYS A 1 159 ? 10.917 -16.616 4.006 1.00 46.07 159 LYS A C 1
ATOM 1166 O O . LYS A 1 159 ? 10.562 -15.850 4.915 1.00 47.46 159 LYS A O 1
ATOM 1172 N N . ALA A 1 160 ? 10.315 -16.641 2.823 1.00 45.94 160 ALA A N 1
ATOM 1173 C CA . ALA A 1 160 ? 9.185 -15.734 2.596 1.00 47.30 160 ALA A CA 1
ATOM 1174 C C . ALA A 1 160 ? 7.998 -16.180 3.409 1.00 48.01 160 ALA A C 1
ATOM 1175 O O . ALA A 1 160 ? 7.098 -15.376 3.734 1.00 49.13 160 ALA A O 1
ATOM 1177 N N . ALA A 1 161 ? 7.936 -17.461 3.742 1.00 47.62 161 ALA A N 1
ATOM 1178 C CA . ALA A 1 161 ? 6.844 -17.813 4.630 1.00 47.25 161 ALA A CA 1
ATOM 1179 C C . ALA A 1 161 ? 7.231 -17.139 5.923 1.00 47.44 161 ALA A C 1
ATOM 1180 O O . ALA A 1 161 ? 6.455 -16.404 6.535 1.00 46.61 161 ALA A O 1
ATOM 1182 N N . GLN A 1 162 ? 8.478 -17.334 6.324 1.00 47.56 162 GLN A N 1
ATOM 1183 C CA . GLN A 1 162 ? 8.822 -16.775 7.586 1.00 48.57 162 GLN A CA 1
AT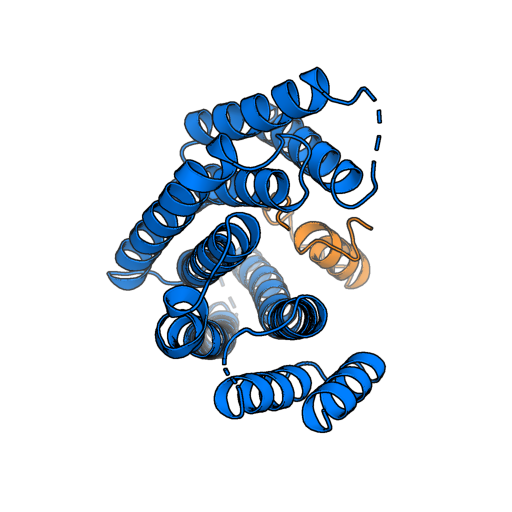OM 1184 C C . GLN A 1 162 ? 8.495 -15.311 7.669 1.00 50.26 162 GLN A C 1
ATOM 1185 O O . GLN A 1 162 ? 7.931 -14.872 8.668 1.00 50.63 162 GLN A O 1
ATOM 1191 N N . ASP A 1 163 ? 8.865 -14.534 6.652 1.00 50.48 163 ASP A N 1
ATOM 1192 C CA . ASP A 1 163 ? 8.669 -13.099 6.783 1.00 51.82 163 ASP A CA 1
ATOM 1193 C C . ASP A 1 163 ? 7.214 -12.783 7.048 1.00 52.13 163 ASP A C 1
ATOM 1194 O O . ASP A 1 163 ? 6.904 -11.888 7.801 1.00 52.84 163 ASP A O 1
ATOM 1199 N N . ILE A 1 164 ? 6.302 -13.480 6.405 1.00 52.77 164 ILE A N 1
ATOM 1200 C CA . ILE A 1 164 ? 4.902 -13.138 6.601 1.00 53.22 164 ILE A CA 1
ATOM 1201 C C . ILE A 1 164 ? 4.450 -13.604 7.972 1.00 53.48 164 ILE A C 1
ATOM 1202 O O . ILE A 1 164 ? 3.934 -12.811 8.760 1.00 53.44 164 ILE A O 1
ATOM 1207 N N . ALA A 1 165 ? 4.673 -14.893 8.242 1.00 53.56 165 ALA A N 1
ATOM 1208 C CA . ALA A 1 165 ? 4.262 -15.554 9.512 1.00 54.10 165 ALA A CA 1
ATOM 1209 C C . ALA A 1 165 ? 4.653 -14.753 10.740 1.00 54.15 165 ALA A C 1
ATOM 1210 O O . ALA A 1 165 ? 3.827 -14.363 11.565 1.00 53.44 165 ALA A O 1
ATOM 1212 N N . THR A 1 166 ? 5.944 -14.529 10.834 1.00 55.48 166 THR A N 1
ATOM 1213 C CA . THR A 1 166 ? 6.533 -13.930 11.997 1.00 56.83 166 THR A CA 1
ATOM 1214 C C . THR A 1 166 ? 6.005 -12.541 12.126 1.00 58.36 166 THR A C 1
ATOM 1215 O O . THR A 1 166 ? 6.217 -11.897 13.133 1.00 59.14 166 THR A O 1
ATOM 1219 N N . THR A 1 167 ? 5.218 -12.095 11.153 1.00 59.83 167 THR A N 1
ATOM 1220 C CA . THR A 1 167 ? 4.726 -10.723 11.214 1.00 60.45 167 THR A CA 1
ATOM 1221 C C . THR A 1 167 ? 3.227 -10.572 11.227 1.00 60.65 167 THR A C 1
ATOM 1222 O O . THR A 1 167 ? 2.705 -9.482 11.420 1.00 60.15 167 THR A O 1
ATOM 1226 N N . GLU A 1 168 ? 2.507 -11.650 10.982 1.00 60.94 168 GLU A N 1
ATOM 1227 C CA . GLU A 1 168 ? 1.094 -11.497 10.859 1.00 60.77 168 GLU A CA 1
ATOM 1228 C C . GLU A 1 168 ? 0.400 -12.567 11.643 1.00 59.97 168 GLU A C 1
ATOM 1229 O O . GLU A 1 168 ? -0.762 -12.447 11.977 1.00 60.20 168 GLU A O 1
ATOM 1235 N N . LEU A 1 169 ? 1.117 -13.623 11.965 1.00 59.62 169 LEU A N 1
ATOM 1236 C CA . LEU A 1 169 ? 0.525 -14.686 12.766 1.00 58.59 169 LEU A CA 1
ATOM 1237 C C . LEU A 1 169 ? 1.023 -14.603 14.220 1.00 57.75 169 LEU A C 1
ATOM 1238 O O . LEU A 1 169 ? 2.124 -14.162 14.498 1.00 56.10 169 LEU A O 1
ATOM 1243 N N . ALA A 1 170 ? 0.183 -15.051 15.140 1.00 56.95 170 ALA A N 1
ATOM 1244 C CA . ALA A 1 170 ? 0.574 -15.142 16.528 1.00 55.39 170 ALA A CA 1
ATOM 1245 C C . ALA A 1 170 ? 1.660 -16.228 16.661 1.00 54.39 170 ALA A C 1
ATOM 1246 O O . ALA A 1 170 ? 1.666 -17.210 15.928 1.00 53.39 170 ALA A O 1
ATOM 1248 N N . PRO A 1 171 ? 2.600 -16.056 17.597 1.00 53.92 171 PRO A N 1
ATOM 1249 C CA . PRO A 1 171 ? 3.728 -17.006 17.696 1.00 53.46 171 PRO A CA 1
ATOM 1250 C C . PRO A 1 171 ? 3.218 -18.365 18.093 1.00 54.16 171 PRO A C 1
ATOM 1251 O O . PRO A 1 171 ? 3.918 -19.385 17.995 1.00 54.38 171 PRO A O 1
ATOM 1255 N N . THR A 1 172 ? 1.980 -18.380 18.543 1.00 54.13 172 THR A N 1
ATOM 1256 C CA . THR A 1 172 ? 1.408 -19.571 19.078 1.00 54.46 172 THR A CA 1
ATOM 1257 C C . THR A 1 172 ? 0.663 -20.363 18.017 1.00 54.60 172 THR A C 1
ATOM 1258 O O . THR A 1 172 ? 0.121 -21.434 18.297 1.00 54.72 172 THR A O 1
ATOM 1262 N N . HIS A 1 173 ? 0.652 -19.832 16.793 1.00 53.71 173 HIS A N 1
ATOM 1263 C CA . HIS A 1 173 ? -0.215 -20.323 15.743 1.00 52.50 173 HIS A CA 1
ATOM 1264 C C . HIS A 1 173 ? 0.372 -21.566 15.060 1.00 52.09 173 HIS A C 1
ATOM 1265 O O . HIS A 1 173 ? 1.559 -21.596 14.747 1.00 52.22 173 HIS A O 1
ATOM 1272 N N . PRO A 1 174 ? -0.468 -22.591 14.830 1.00 51.55 174 PRO A N 1
ATOM 1273 C CA . PRO A 1 174 ? 0.016 -23.878 14.358 1.00 51.31 174 PRO A CA 1
ATOM 1274 C C . PRO A 1 174 ? 0.901 -23.728 13.137 1.00 51.28 174 PRO A C 1
ATOM 1275 O O . PRO A 1 174 ? 1.900 -24.459 12.983 1.00 51.30 174 PRO A O 1
ATOM 1279 N N . ILE A 1 175 ? 0.557 -22.768 12.286 1.00 51.32 175 ILE A N 1
ATOM 1280 C CA . ILE A 1 175 ? 1.324 -22.515 11.062 1.00 51.05 175 ILE A CA 1
ATOM 1281 C C . ILE A 1 175 ? 2.676 -21.857 11.322 1.00 50.40 175 ILE A C 1
ATOM 1282 O O . ILE A 1 175 ? 3.685 -22.355 10.847 1.00 50.61 175 ILE A O 1
ATOM 1287 N N . ARG A 1 176 ? 2.689 -20.737 12.056 1.00 50.26 176 ARG A N 1
ATOM 1288 C CA . ARG A 1 176 ? 3.943 -20.053 12.422 1.00 50.61 176 ARG A CA 1
ATOM 1289 C C . ARG A 1 176 ? 4.813 -21.133 13.030 1.00 50.57 176 ARG A C 1
ATOM 1290 O O . ARG A 1 176 ? 6.017 -21.164 12.797 1.00 51.62 176 ARG A O 1
ATOM 1298 N N . LEU A 1 177 ? 4.193 -22.066 13.755 1.00 49.02 177 LEU A N 1
ATOM 1299 C CA . LEU A 1 177 ? 4.948 -22.929 14.641 1.00 47.71 177 LEU A CA 1
ATOM 1300 C C . LEU A 1 177 ? 5.468 -24.110 13.884 1.00 47.81 177 LEU A C 1
ATOM 1301 O O . LEU A 1 177 ? 6.609 -24.548 14.101 1.00 48.47 177 LEU A O 1
ATOM 1306 N N . GLY A 1 178 ? 4.630 -24.634 12.988 1.00 47.12 178 GLY A N 1
ATOM 1307 C CA . GLY A 1 178 ? 5.040 -25.734 12.129 1.00 45.21 178 GLY A CA 1
ATOM 1308 C C . GLY A 1 178 ? 6.081 -25.253 11.127 1.00 44.60 178 GLY A C 1
ATOM 1309 O O . GLY A 1 178 ? 7.034 -25.988 10.788 1.00 44.60 178 GLY A O 1
ATOM 1310 N N . LEU A 1 179 ? 5.906 -24.033 10.620 1.00 43.51 179 LEU A N 1
ATOM 1311 C CA . LEU A 1 179 ? 6.946 -23.473 9.741 1.00 42.47 179 LEU A CA 1
ATOM 1312 C C . LEU A 1 179 ? 8.292 -23.521 10.423 1.00 42.14 179 LEU A C 1
ATOM 1313 O O . LEU A 1 179 ? 9.231 -24.176 9.932 1.00 42.14 179 LEU A O 1
ATOM 1318 N N . ALA A 1 180 ? 8.399 -22.806 11.552 1.00 40.90 180 ALA A N 1
ATOM 1319 C CA . ALA A 1 180 ? 9.657 -22.832 12.342 1.00 39.30 180 ALA A CA 1
ATOM 1320 C C . ALA A 1 180 ? 10.154 -24.254 12.549 1.00 38.56 180 ALA A C 1
ATOM 1321 O O . ALA A 1 180 ? 11.365 -24.516 12.429 1.00 37.15 180 ALA A O 1
ATOM 1323 N N . LEU A 1 181 ? 9.234 -25.187 12.854 1.00 37.91 181 LEU A N 1
ATOM 1324 C CA . LEU A 1 181 ? 9.733 -26.557 13.107 1.00 38.15 181 LEU A CA 1
ATOM 1325 C C . LEU A 1 181 ? 10.405 -27.123 11.878 1.00 38.04 181 LEU A C 1
ATOM 1326 O O . LEU A 1 181 ? 11.455 -27.70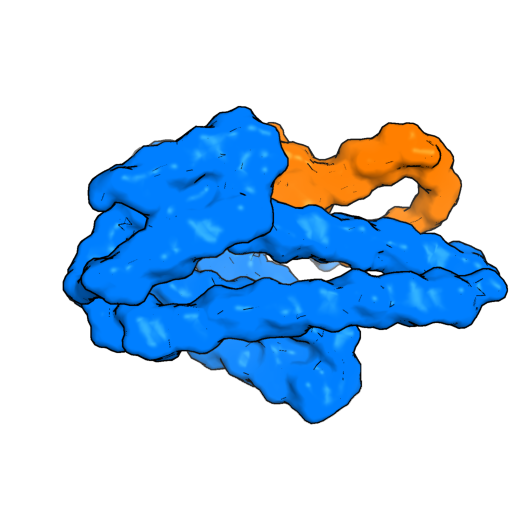9 11.970 1.00 38.93 181 LEU A O 1
ATOM 1331 N N . ASN A 1 182 ? 9.808 -26.951 10.711 1.00 38.81 182 ASN A N 1
ATOM 1332 C CA . ASN A 1 182 ? 10.362 -27.595 9.502 1.00 39.17 182 ASN A CA 1
ATOM 1333 C C . ASN A 1 182 ? 11.524 -26.821 8.960 1.00 39.48 182 ASN A C 1
ATOM 1334 O O . ASN A 1 182 ? 12.538 -27.373 8.483 1.00 38.46 182 ASN A O 1
ATOM 1339 N N . PHE A 1 183 ? 11.388 -25.518 9.087 1.00 40.72 183 PHE A N 1
ATOM 1340 C CA . PHE A 1 183 ? 12.457 -24.632 8.692 1.00 41.26 183 PHE A CA 1
ATOM 1341 C C . PHE A 1 183 ? 13.731 -24.999 9.384 1.00 41.60 183 PHE A C 1
ATOM 1342 O O . PHE A 1 183 ? 14.787 -24.984 8.793 1.00 42.25 183 PHE A O 1
ATOM 1350 N N . SER A 1 184 ? 13.668 -25.365 10.648 1.00 42.69 184 SER A N 1
ATOM 1351 C CA . SER A 1 184 ? 14.953 -25.551 11.300 1.00 42.96 184 SER A CA 1
ATOM 1352 C C . SER A 1 184 ? 15.463 -26.927 11.118 1.00 43.48 184 SER A C 1
ATOM 1353 O O . SER A 1 184 ? 16.604 -27.201 11.446 1.00 45.19 184 SER A O 1
ATOM 1356 N N . VAL A 1 185 ? 14.615 -27.837 10.650 1.00 43.89 185 VAL A N 1
ATOM 1357 C CA . VAL A 1 185 ? 15.088 -29.175 10.372 1.00 42.96 185 VAL A CA 1
ATOM 1358 C C . VAL A 1 185 ? 15.854 -29.118 9.058 1.00 43.59 185 VAL A C 1
ATOM 1359 O O . VAL A 1 185 ? 16.824 -29.832 8.850 1.00 42.46 185 VAL A O 1
ATOM 1363 N N . PHE A 1 186 ? 15.421 -28.211 8.191 1.00 44.91 186 PHE A N 1
ATOM 1364 C CA . PHE A 1 186 ? 16.099 -27.960 6.937 1.00 46.23 186 PHE A CA 1
ATOM 1365 C C . PHE A 1 186 ? 17.541 -27.569 7.221 1.00 46.24 186 PHE A C 1
ATOM 1366 O O . PHE A 1 186 ? 18.487 -28.246 6.783 1.00 45.61 186 PHE A O 1
ATOM 1374 N N . TYR A 1 187 ? 17.725 -26.520 8.014 1.00 46.35 187 TYR A N 1
ATOM 1375 C CA . TYR A 1 187 ? 19.077 -26.195 8.462 1.00 46.06 187 TYR A CA 1
ATOM 1376 C C . TYR A 1 187 ? 19.746 -27.379 9.074 1.00 47.73 187 TYR A C 1
ATOM 1377 O O . TYR A 1 187 ? 20.931 -27.614 8.834 1.00 49.66 187 TYR A O 1
ATOM 1386 N N . TYR A 1 188 ? 19.070 -28.094 9.967 1.00 48.51 188 TYR A N 1
ATOM 1387 C CA . TYR A 1 188 ? 19.874 -29.015 10.746 1.00 48.74 188 TYR A CA 1
ATOM 1388 C C . TYR A 1 188 ? 20.310 -30.084 9.839 1.00 48.93 188 TYR A C 1
ATOM 1389 O O . TYR A 1 188 ? 21.376 -30.618 9.972 1.00 49.34 188 TYR A O 1
ATOM 1398 N N . GLU A 1 189 ? 19.441 -30.428 8.908 1.00 49.77 189 GLU A N 1
ATOM 1399 C CA . GLU A 1 189 ? 19.647 -31.651 8.175 1.00 49.86 189 GLU A CA 1
ATOM 1400 C C . GLU A 1 189 ? 20.128 -31.474 6.776 1.00 49.29 189 GLU A C 1
ATOM 1401 O O . GLU A 1 189 ? 20.932 -32.273 6.303 1.00 48.74 189 GLU A O 1
ATOM 1407 N N . ILE A 1 190 ? 19.623 -30.446 6.109 1.00 48.99 190 ILE A N 1
ATOM 1408 C CA . ILE A 1 190 ? 20.022 -30.199 4.761 1.00 49.91 190 ILE A CA 1
ATOM 1409 C C . ILE A 1 190 ? 21.284 -29.326 4.717 1.00 51.68 190 ILE A C 1
ATOM 1410 O O . ILE A 1 190 ? 22.327 -29.791 4.243 1.00 52.72 190 ILE A O 1
ATOM 1415 N N . LEU A 1 191 ? 21.210 -28.094 5.234 1.00 52.52 191 LEU A N 1
ATOM 1416 C CA . LEU A 1 191 ? 22.350 -27.218 5.161 1.00 53.62 191 LEU A CA 1
ATOM 1417 C C . LEU A 1 191 ? 23.365 -27.760 6.116 1.00 54.61 191 LEU A C 1
ATOM 1418 O O . LEU A 1 191 ? 24.542 -27.462 6.040 1.00 54.92 191 LEU A O 1
ATOM 1423 N N . ASN A 1 192 ? 22.898 -28.554 7.054 1.00 55.56 192 ASN A N 1
ATOM 1424 C CA . ASN A 1 192 ? 23.808 -29.020 8.026 1.00 56.48 192 ASN A CA 1
ATOM 1425 C C . ASN A 1 192 ? 24.496 -27.956 8.867 1.00 57.22 192 ASN A C 1
ATOM 1426 O O . ASN A 1 192 ? 25.598 -28.215 9.367 1.00 57.57 192 ASN A O 1
ATOM 1431 N N . SER A 1 193 ? 23.878 -26.785 9.049 1.00 57.00 193 SER A N 1
ATOM 1432 C CA . SER A 1 193 ? 24.368 -25.896 10.082 1.00 56.45 193 SER A CA 1
ATOM 1433 C C . SER A 1 193 ? 23.527 -25.865 11.349 1.00 57.02 193 SER A C 1
ATOM 1434 O O . SER A 1 193 ? 22.536 -25.133 11.419 1.00 57.19 193 SER A O 1
ATOM 1437 N N . PRO A 1 194 ? 23.931 -26.659 12.358 1.00 57.28 194 PRO A N 1
ATOM 1438 C CA . PRO A 1 194 ? 23.188 -26.757 13.605 1.00 58.15 194 PRO A CA 1
ATOM 1439 C C . PRO A 1 194 ? 22.893 -25.384 14.162 1.00 59.07 194 PRO A C 1
ATOM 1440 O O . PRO A 1 194 ? 21.738 -25.025 14.442 1.00 58.93 194 PRO A O 1
ATOM 1444 N N . ASP A 1 195 ? 23.931 -24.594 14.304 1.00 59.47 195 ASP A N 1
ATOM 1445 C CA . ASP A 1 195 ? 23.736 -23.383 15.025 1.00 59.63 195 ASP A CA 1
ATOM 1446 C C . ASP A 1 195 ? 22.480 -22.679 14.593 1.00 58.74 195 ASP A C 1
ATOM 1447 O O . ASP A 1 195 ? 21.626 -22.342 15.415 1.00 59.47 195 ASP A O 1
ATOM 1452 N N . ARG A 1 196 ? 22.382 -22.412 13.302 1.00 57.90 196 ARG A N 1
ATOM 1453 C CA . ARG A 1 196 ? 21.211 -21.736 12.749 1.00 57.06 196 ARG A CA 1
ATOM 1454 C C . ARG A 1 196 ? 19.906 -22.506 13.115 1.00 56.44 196 ARG A C 1
ATOM 1455 O O . ARG A 1 196 ? 18.840 -21.917 13.253 1.00 55.98 196 ARG A O 1
ATOM 1463 N N . ALA A 1 197 ? 20.016 -23.822 13.311 1.00 55.38 197 ALA A N 1
ATOM 1464 C CA . ALA A 1 197 ? 18.860 -24.673 13.609 1.00 54.63 197 ALA A CA 1
ATOM 1465 C C . ALA A 1 197 ? 18.333 -24.434 14.997 1.00 54.55 197 ALA A C 1
ATOM 1466 O O . ALA A 1 197 ? 17.164 -24.109 15.171 1.00 54.96 197 ALA A O 1
ATOM 1468 N N . CYS A 1 198 ? 19.207 -24.587 15.992 1.00 54.55 198 CYS A N 1
ATOM 1469 C CA . CYS A 1 198 ? 18.845 -24.378 17.368 1.00 53.86 198 CYS A CA 1
ATOM 1470 C C . CYS A 1 198 ? 18.373 -22.974 17.603 1.00 53.19 198 CYS A C 1
ATOM 1471 O O . CYS A 1 198 ? 17.340 -22.774 18.218 1.00 53.70 198 CYS A O 1
ATOM 1474 N N . ASN A 1 199 ? 19.060 -21.980 17.073 1.00 52.71 199 ASN A N 1
ATOM 1475 C CA . ASN A 1 199 ? 18.546 -20.639 17.285 1.00 53.48 199 ASN A CA 1
ATOM 1476 C C . ASN A 1 199 ? 17.126 -20.442 16.712 1.00 52.24 199 ASN A C 1
ATOM 1477 O O . ASN A 1 199 ? 16.252 -19.844 17.379 1.00 52.03 199 ASN A O 1
ATOM 1482 N N . LEU A 1 200 ? 16.867 -20.935 15.500 1.00 50.50 200 LEU A N 1
ATOM 1483 C CA . LEU A 1 200 ? 15.533 -20.715 14.951 1.00 50.16 200 LEU A CA 1
ATOM 1484 C C . LEU A 1 200 ? 14.492 -21.469 15.795 1.00 49.56 200 LEU A C 1
ATOM 1485 O O . LEU A 1 200 ? 13.416 -20.945 16.102 1.00 48.23 200 LEU A O 1
ATOM 1490 N N . ALA A 1 201 ? 14.854 -22.675 16.210 1.00 48.76 201 ALA A N 1
ATOM 1491 C CA . ALA A 1 201 ? 13.966 -23.482 17.010 1.00 50.29 201 ALA A CA 1
ATOM 1492 C C . ALA A 1 201 ? 13.718 -22.812 18.365 1.00 50.71 201 ALA A C 1
ATOM 1493 O O . ALA A 1 201 ? 12.585 -22.615 18.816 1.00 51.22 201 ALA A O 1
ATOM 1495 N N . LYS A 1 202 ? 14.810 -22.441 19.006 1.00 51.40 202 LYS A N 1
ATOM 1496 C CA . LYS A 1 202 ? 14.746 -21.933 20.336 1.00 50.86 202 LYS A CA 1
ATOM 1497 C C . LYS A 1 202 ? 13.921 -20.696 20.305 1.00 49.25 202 LYS A C 1
ATOM 1498 O O . LYS A 1 202 ? 13.064 -20.474 21.151 1.00 49.98 202 LYS A O 1
ATOM 1504 N N . GLN A 1 203 ? 14.163 -19.881 19.306 1.00 48.30 203 GLN A N 1
ATOM 1505 C CA . GLN A 1 203 ? 13.473 -18.615 19.204 1.00 47.69 203 GLN A CA 1
ATOM 1506 C C . GLN A 1 203 ? 11.999 -18.863 19.055 1.00 47.31 203 GLN A C 1
ATOM 1507 O O . GLN A 1 203 ? 11.197 -18.201 19.661 1.00 47.90 203 GLN A O 1
ATOM 1513 N N . ALA A 1 204 ? 11.618 -19.802 18.210 1.00 47.23 204 ALA A N 1
ATOM 1514 C CA . ALA A 1 204 ? 10.201 -19.976 17.970 1.00 47.62 204 ALA A CA 1
ATOM 1515 C C . ALA A 1 204 ? 9.499 -20.546 19.211 1.00 47.87 204 ALA A C 1
ATOM 1516 O O . ALA A 1 204 ? 8.355 -20.233 19.507 1.00 47.41 204 ALA A O 1
ATOM 1518 N N . PHE A 1 205 ? 10.209 -21.392 19.940 1.00 47.99 205 PHE A N 1
ATOM 1519 C CA . PHE A 1 205 ? 9.693 -21.921 21.177 1.00 47.99 205 PHE A CA 1
ATOM 1520 C C . PHE A 1 205 ? 9.509 -20.807 22.215 1.00 48.80 205 PHE A C 1
ATOM 1521 O O . PHE A 1 205 ? 8.408 -20.651 22.800 1.00 47.76 205 PHE A O 1
ATOM 1529 N N . ASP A 1 206 ? 10.563 -20.020 22.452 1.00 49.37 206 ASP A N 1
ATOM 1530 C CA . ASP A 1 206 ? 10.463 -19.001 23.498 1.00 50.55 206 ASP A CA 1
ATOM 1531 C C . ASP A 1 206 ? 9.331 -18.038 23.245 1.00 51.40 206 ASP A C 1
ATOM 1532 O O . ASP A 1 206 ? 8.588 -17.688 24.165 1.00 52.74 206 ASP A O 1
ATOM 1537 N N . GLU A 1 207 ? 9.091 -17.610 22.021 1.00 51.86 207 GLU A N 1
ATOM 1538 C CA . GLU A 1 207 ? 7.990 -16.652 21.957 1.00 52.10 207 GLU A CA 1
ATOM 1539 C C . GLU A 1 207 ? 6.654 -17.234 21.823 1.00 51.85 207 GLU A C 1
ATOM 1540 O O . GLU A 1 207 ? 5.693 -16.483 21.770 1.00 52.31 207 GLU A O 1
ATOM 1546 N N . ALA A 1 208 ? 6.561 -18.547 21.708 1.00 51.40 208 ALA A N 1
ATOM 1547 C CA . ALA A 1 208 ? 5.275 -19.176 21.956 1.00 51.12 208 ALA A CA 1
ATOM 1548 C C . ALA A 1 208 ? 5.072 -19.145 23.480 1.00 51.38 208 ALA A C 1
ATOM 1549 O O . ALA A 1 208 ? 4.010 -18.768 23.981 1.00 50.30 208 ALA A O 1
ATOM 1551 N N . ILE A 1 209 ? 6.124 -19.493 24.225 1.00 51.99 209 ILE A N 1
ATOM 1552 C CA . ILE A 1 209 ? 6.046 -19.437 25.688 1.00 52.18 209 ILE A CA 1
ATOM 1553 C C . ILE A 1 209 ? 5.584 -18.035 26.127 1.00 53.42 209 ILE A C 1
ATOM 1554 O O . ILE A 1 209 ? 4.644 -17.896 26.955 1.00 53.41 209 ILE A O 1
ATOM 1559 N N . ALA A 1 210 ? 6.216 -16.990 25.562 1.00 53.59 210 ALA A N 1
ATOM 1560 C CA . ALA A 1 210 ? 5.851 -15.632 25.956 1.00 53.62 210 ALA A CA 1
ATOM 1561 C C . ALA A 1 210 ? 4.360 -15.445 25.841 1.00 54.46 210 ALA A C 1
ATOM 1562 O O . ALA A 1 210 ? 3.826 -14.476 26.319 1.00 54.38 210 ALA A O 1
ATOM 1564 N N . GLU A 1 211 ? 3.659 -16.383 25.237 1.00 56.13 211 GLU A N 1
ATOM 1565 C CA . GLU A 1 211 ? 2.298 -16.053 24.923 1.00 58.33 211 GLU A CA 1
ATOM 1566 C C . GLU A 1 211 ? 1.343 -17.175 25.124 1.00 59.19 211 GLU A C 1
ATOM 1567 O O . GLU A 1 211 ? 0.252 -17.170 24.584 1.00 59.34 211 GLU A O 1
ATOM 1573 N N . LEU A 1 212 ? 1.758 -18.127 25.936 1.00 60.43 212 LEU A N 1
ATOM 1574 C CA . LEU A 1 212 ? 0.976 -19.290 26.223 1.00 61.19 212 LEU A CA 1
ATOM 1575 C C . LEU A 1 212 ? -0.321 -18.965 26.933 1.00 62.51 212 LEU A C 1
ATOM 1576 O O . LEU A 1 212 ? -1.199 -19.810 26.975 1.00 62.25 212 LEU A O 1
ATOM 1581 N N . ASP A 1 213 ? -0.440 -17.765 27.517 1.00 64.57 213 ASP A N 1
ATOM 1582 C CA . ASP A 1 213 ? -1.622 -17.433 28.374 1.00 66.88 213 ASP A CA 1
ATOM 1583 C C . ASP A 1 213 ? -2.908 -18.031 27.806 1.00 67.51 213 ASP A C 1
ATOM 1584 O O . ASP A 1 213 ? -3.208 -17.836 26.611 1.00 68.96 213 ASP A O 1
ATOM 1589 N N . TYR A 1 220 ? -5.598 -24.324 21.504 1.00 67.18 220 TYR A N 1
ATOM 1590 C CA . TYR A 1 220 ? -4.547 -25.296 21.822 1.00 66.82 220 TYR A CA 1
ATOM 1591 C C . TYR A 1 220 ? -4.346 -26.367 20.730 1.00 66.44 220 TYR A C 1
ATOM 1592 O O . TYR A 1 220 ? -4.780 -26.176 19.553 1.00 65.47 220 TYR A O 1
ATOM 1594 N N . LYS A 1 221 ? -3.578 -27.398 21.135 1.00 65.38 221 LYS A N 1
ATOM 1595 C CA . LYS A 1 221 ? -3.528 -28.758 20.574 1.00 65.23 221 LYS A CA 1
ATOM 1596 C C . LYS A 1 221 ? -2.956 -29.213 19.215 1.00 64.73 221 LYS A C 1
ATOM 1597 O O . LYS A 1 221 ? -2.961 -30.423 18.893 1.00 64.64 221 LYS A O 1
ATOM 1603 N N . ASP A 1 222 ? -2.503 -28.271 18.398 1.00 63.56 222 ASP A N 1
ATOM 1604 C CA . ASP A 1 222 ? -1.757 -28.647 17.210 1.00 62.12 222 ASP A CA 1
ATOM 1605 C C . ASP A 1 222 ? -0.519 -27.845 17.600 1.00 60.66 222 ASP A C 1
ATOM 1606 O O . ASP A 1 222 ? 0.605 -28.228 17.299 1.00 60.84 222 ASP A O 1
ATOM 1611 N N . SER A 1 223 ? -0.732 -26.745 18.300 1.00 58.41 223 SER A N 1
ATOM 1612 C CA . SER A 1 223 ? 0.348 -25.896 18.698 1.00 56.99 223 SER A CA 1
ATOM 1613 C C . SER A 1 223 ? 1.109 -26.616 19.780 1.00 56.67 223 SER A C 1
ATOM 1614 O O . SER A 1 223 ? 2.338 -26.732 19.746 1.00 57.72 223 SER A O 1
ATOM 1617 N N . THR A 1 224 ? 0.371 -27.156 20.726 1.00 55.34 224 THR A N 1
ATOM 1618 C CA . THR A 1 224 ? 0.983 -27.799 21.851 1.00 54.68 224 THR A CA 1
ATOM 1619 C C . THR A 1 224 ? 1.886 -28.903 21.382 1.00 52.76 224 THR A C 1
ATOM 1620 O O . THR A 1 224 ? 3.056 -28.964 21.776 1.00 53.81 224 THR A O 1
ATOM 1624 N N . LEU A 1 225 ? 1.399 -29.764 20.516 1.00 50.24 225 LEU A N 1
ATOM 1625 C CA . LEU A 1 225 ? 2.290 -30.819 20.033 1.00 49.11 225 LEU A CA 1
ATOM 1626 C C . LEU A 1 225 ? 3.565 -30.180 19.506 1.00 48.99 225 LEU A C 1
ATOM 1627 O O . LEU A 1 225 ? 4.688 -30.537 19.956 1.00 47.92 225 LEU A O 1
ATOM 1632 N N . ILE A 1 226 ? 3.394 -29.208 18.586 1.00 47.58 226 ILE A N 1
ATOM 1633 C CA . ILE A 1 226 ? 4.543 -28.705 17.823 1.00 47.15 226 ILE A CA 1
ATOM 1634 C C . ILE A 1 226 ? 5.596 -28.124 18.763 1.00 46.20 226 ILE A C 1
ATOM 1635 O O . ILE A 1 226 ? 6.744 -28.481 18.679 1.00 45.78 226 ILE A O 1
ATOM 1640 N N . MET A 1 227 ? 5.192 -27.274 19.693 1.00 46.01 227 MET A N 1
ATOM 1641 C CA . MET A 1 227 ? 6.134 -26.845 20.746 1.00 47.26 227 MET A CA 1
ATOM 1642 C C . MET A 1 227 ? 6.883 -28.015 21.407 1.00 47.13 227 MET A C 1
ATOM 1643 O O . MET A 1 227 ? 8.027 -27.871 21.756 1.00 48.09 227 MET A O 1
ATOM 1648 N N . GLN A 1 228 ? 6.284 -29.184 21.563 1.00 46.67 228 GLN A N 1
ATOM 1649 C CA . GLN A 1 228 ? 7.069 -30.235 22.149 1.00 46.46 228 GLN A CA 1
ATOM 1650 C C . GLN A 1 228 ? 8.064 -30.822 21.178 1.00 46.40 228 GLN A C 1
ATOM 1651 O O . GLN A 1 228 ? 9.156 -31.257 21.563 1.00 47.91 228 GLN A O 1
ATOM 1657 N N . LEU A 1 229 ? 7.688 -30.900 19.907 1.00 46.07 229 LEU A N 1
ATOM 1658 C CA . LEU A 1 229 ? 8.616 -31.404 18.891 1.00 43.55 229 LEU A CA 1
ATOM 1659 C C . LEU A 1 229 ? 9.811 -30.473 18.792 1.00 42.83 229 LEU A C 1
ATOM 1660 O O . LEU A 1 229 ? 10.950 -30.949 18.610 1.00 41.32 229 LEU A O 1
ATOM 1665 N N . LEU A 1 230 ? 9.592 -29.164 18.931 1.00 42.83 230 LEU A N 1
ATOM 1666 C CA . LEU A 1 230 ? 10.792 -28.236 18.928 1.00 44.99 230 LEU A CA 1
ATOM 1667 C C . LEU A 1 230 ? 11.715 -28.586 20.068 1.00 45.67 230 LEU A C 1
ATOM 1668 O O . LEU A 1 230 ? 12.889 -28.871 19.864 1.00 46.72 230 LEU A O 1
ATOM 1673 N N . ARG A 1 231 ? 11.153 -28.631 21.266 1.00 47.36 231 ARG A N 1
ATOM 1674 C CA . ARG A 1 231 ? 11.889 -29.023 22.469 1.00 49.48 231 ARG A CA 1
ATOM 1675 C C . ARG A 1 231 ? 12.634 -30.337 22.278 1.00 49.41 231 ARG A C 1
ATOM 1676 O O . ARG A 1 231 ? 13.796 -30.422 22.603 1.00 49.51 231 ARG A O 1
ATOM 1684 N N . ASP A 1 232 ? 11.979 -31.365 21.749 1.00 49.83 232 ASP A N 1
ATOM 1685 C CA . ASP A 1 232 ? 12.687 -32.634 21.549 1.00 51.08 232 ASP A CA 1
ATOM 1686 C C . ASP A 1 232 ? 13.810 -32.514 20.555 1.00 50.32 232 ASP A C 1
ATOM 1687 O O . ASP A 1 232 ? 14.843 -33.095 20.763 1.00 50.24 232 ASP A O 1
ATOM 1692 N N . ASN A 1 233 ? 13.612 -31.755 19.473 1.00 50.77 233 ASN A N 1
ATOM 1693 C CA . ASN A 1 233 ? 14.674 -31.542 18.502 1.00 50.65 233 ASN A CA 1
ATOM 1694 C C . ASN A 1 233 ? 15.876 -30.854 19.169 1.00 51.45 233 ASN A C 1
ATOM 1695 O O . ASN A 1 233 ? 16.990 -31.350 19.060 1.00 50.51 233 ASN A O 1
ATOM 1700 N N . LEU A 1 234 ? 15.648 -29.752 19.901 1.00 52.93 234 LEU A N 1
ATOM 1701 C CA . LEU A 1 234 ? 16.751 -29.096 20.645 1.00 54.88 234 LEU A CA 1
ATOM 1702 C C . LEU A 1 234 ? 17.507 -30.031 21.567 1.00 56.50 234 LEU A C 1
ATOM 1703 O O . LEU A 1 234 ? 18.717 -30.040 21.560 1.00 58.00 234 LEU A O 1
ATOM 1708 N N . THR A 1 235 ? 16.831 -30.777 22.430 1.00 57.94 235 THR A N 1
ATOM 1709 C CA . THR A 1 235 ? 17.628 -31.552 23.364 1.00 59.16 235 THR A CA 1
ATOM 1710 C C . THR A 1 235 ? 18.382 -32.595 22.564 1.00 60.54 235 THR A C 1
ATOM 1711 O O . THR A 1 235 ? 19.419 -33.089 22.985 1.00 62.18 235 THR A O 1
ATOM 1715 N N . LEU A 1 236 ? 17.865 -32.937 21.400 1.00 61.65 236 LEU A N 1
ATOM 1716 C CA . LEU A 1 236 ? 18.522 -33.946 20.588 1.00 62.18 236 LEU A CA 1
ATOM 1717 C C . LEU A 1 236 ? 19.648 -33.337 19.777 1.00 62.57 236 LEU A C 1
ATOM 1718 O O . LEU A 1 236 ? 20.615 -34.000 19.483 1.00 63.22 236 LEU A O 1
ATOM 1723 N N . TRP A 1 237 ? 19.530 -32.072 19.413 1.00 62.68 237 TRP A N 1
ATOM 1724 C CA . TRP A 1 237 ? 20.585 -31.452 18.643 1.00 63.54 237 TRP A CA 1
ATOM 1725 C C . TRP A 1 237 ? 21.739 -30.962 19.512 1.00 66.10 237 TRP A C 1
ATOM 1726 O O . TRP A 1 237 ? 22.876 -30.816 19.068 1.00 65.85 237 TRP A O 1
ATOM 1737 N N . THR A 1 238 ? 21.410 -30.683 20.760 1.00 69.11 238 THR A N 1
ATOM 1738 C CA . THR A 1 238 ? 22.361 -30.301 21.757 1.00 71.77 238 THR A CA 1
ATOM 1739 C C . THR A 1 238 ? 23.230 -31.494 22.152 1.00 74.07 238 THR A C 1
ATOM 1740 O O . THR A 1 238 ? 24.404 -31.341 22.395 1.00 74.13 238 THR A O 1
ATOM 1744 N N . SER A 1 239 ? 22.662 -32.693 22.182 1.00 77.28 239 SER A N 1
ATOM 1745 C CA . SER A 1 239 ? 23.384 -33.847 22.750 1.00 80.24 239 SER A CA 1
ATOM 1746 C C . SER A 1 239 ? 24.360 -34.541 21.794 1.00 81.85 239 SER A C 1
ATOM 1747 O O . SER A 1 239 ? 25.108 -35.441 22.220 1.00 82.35 239 SER A O 1
ATOM 1750 N N . ASP A 1 240 ? 24.359 -34.128 20.523 1.00 83.36 240 ASP A N 1
ATOM 1751 C CA . ASP A 1 240 ? 25.019 -34.912 19.453 1.00 85.05 240 ASP A CA 1
ATOM 1752 C C . ASP A 1 240 ? 25.866 -36.094 19.947 1.00 85.19 240 ASP A C 1
ATOM 1753 O O . ASP A 1 240 ? 27.098 -36.044 19.927 1.00 85.56 240 ASP A O 1
ATOM 1758 N N . ARG B 2 1 ? 0.750 -39.882 19.114 1.00 76.51 926 ARG P N 1
ATOM 1759 C CA . ARG B 2 1 ? 0.715 -38.596 18.355 1.00 77.43 926 ARG P CA 1
ATOM 1760 C C . ARG B 2 1 ? 2.005 -38.367 17.557 1.00 76.99 926 ARG P C 1
ATOM 1761 O O . ARG B 2 1 ? 1.967 -37.977 16.387 1.00 76.89 926 ARG P O 1
ATOM 1769 N N . ARG B 2 2 ? 3.137 -38.642 18.197 1.00 76.72 927 ARG P N 1
ATOM 1770 C CA . ARG B 2 2 ? 4.443 -38.589 17.553 1.00 76.60 927 ARG P CA 1
ATOM 1771 C C . ARG B 2 2 ? 4.676 -39.685 16.533 1.00 76.47 927 ARG P C 1
ATOM 1772 O O . ARG B 2 2 ? 5.409 -39.488 15.558 1.00 76.43 927 ARG P O 1
ATOM 1780 N N . GLU B 2 3 ? 4.068 -40.843 16.758 1.00 76.16 928 GLU P N 1
ATOM 1781 C CA . GLU B 2 3 ? 4.145 -41.939 15.791 1.00 76.30 928 GLU P CA 1
ATOM 1782 C C . GLU B 2 3 ? 3.037 -41.809 14.753 1.00 75.08 928 GLU P C 1
ATOM 1783 O O . GLU B 2 3 ? 3.098 -42.378 13.663 1.00 75.01 928 GLU P O 1
ATOM 1789 N N . LEU B 2 4 ? 2.021 -41.038 15.089 1.00 73.66 929 LEU P N 1
ATOM 1790 C CA . LEU B 2 4 ? 0.963 -40.842 14.146 1.00 72.46 929 LEU P CA 1
ATOM 1791 C C . LEU B 2 4 ? 1.344 -39.665 13.307 1.00 70.75 929 LEU P C 1
ATOM 1792 O O . LEU B 2 4 ? 1.168 -39.665 12.100 1.00 70.50 929 LEU P O 1
ATOM 1797 N N . HIS B 2 5 ? 1.909 -38.648 13.936 1.00 69.02 930 HIS P N 1
ATOM 1798 C CA . HIS B 2 5 ? 2.009 -37.403 13.218 1.00 66.11 930 HIS P CA 1
ATOM 1799 C C . HIS B 2 5 ? 3.346 -37.081 12.684 1.00 63.15 930 HIS P C 1
ATOM 1800 O O . HIS B 2 5 ? 3.504 -36.091 11.935 1.00 63.30 930 HIS P O 1
ATOM 1807 N N . THR B 2 6 ? 4.317 -37.933 12.988 1.00 59.03 931 THR P N 1
ATOM 1808 C CA . THR B 2 6 ? 5.627 -37.620 12.489 1.00 55.03 931 THR P CA 1
ATOM 1809 C C . THR B 2 6 ? 6.289 -38.767 11.805 1.00 54.19 931 THR P C 1
ATOM 1810 O O . THR B 2 6 ? 6.142 -39.928 12.187 1.00 53.87 931 THR P O 1
ATOM 1814 N N . LEU B 2 7 ? 7.049 -38.428 10.777 1.00 52.70 932 LEU P N 1
ATOM 1815 C CA . LEU B 2 7 ? 7.800 -39.430 10.111 1.00 51.37 932 LEU P CA 1
ATOM 1816 C C . LEU B 2 7 ? 8.703 -40.159 11.112 1.00 51.64 932 LEU P C 1
ATOM 1817 O O . LEU B 2 7 ? 8.630 -41.389 11.228 1.00 50.92 932 LEU P O 1
ATOM 1822 N N . LYS B 2 8 ? 9.499 -39.407 11.885 1.00 51.63 933 LYS P N 1
ATOM 1823 C CA . LYS B 2 8 ? 10.463 -40.028 12.803 1.00 51.31 933 LYS P CA 1
ATOM 1824 C C . LYS B 2 8 ? 9.789 -41.010 13.758 1.00 50.74 933 LYS P C 1
ATOM 1825 O O . LYS B 2 8 ? 10.221 -42.145 13.917 1.00 50.52 933 LYS P O 1
ATOM 1831 N N . GLY B 2 9 ? 8.723 -40.583 14.392 1.00 50.59 934 GLY P N 1
ATOM 1832 C CA . GLY B 2 9 ? 7.932 -41.532 15.187 1.00 51.64 934 GLY P CA 1
ATOM 1833 C C . GLY B 2 9 ? 7.517 -42.778 14.402 1.00 52.11 934 GLY P C 1
ATOM 1834 O O . GLY B 2 9 ? 7.777 -43.904 14.820 1.00 50.46 934 GLY P O 1
ATOM 1835 N N . HIS B 2 10 ? 6.872 -42.583 13.251 1.00 53.23 935 HIS P N 1
ATOM 1836 C CA . HIS B 2 10 ? 6.480 -43.723 12.425 1.00 54.63 935 HIS P CA 1
ATOM 1837 C C . HIS B 2 10 ? 7.654 -44.609 12.105 1.00 55.49 935 HIS P C 1
ATOM 1838 O O . HIS B 2 10 ? 7.578 -45.827 12.182 1.00 56.77 935 HIS P O 1
ATOM 1845 N N . VAL B 2 11 ? 8.764 -44.017 11.721 1.00 56.48 936 VAL P N 1
ATOM 1846 C CA . VAL B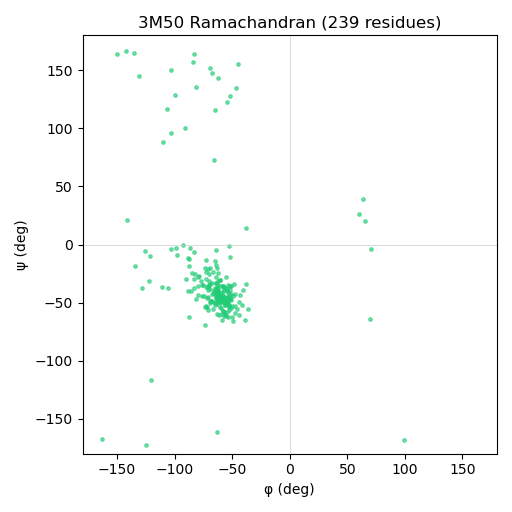 2 11 ? 9.807 -44.871 11.238 1.00 56.60 936 VAL P CA 1
ATOM 1847 C C . VAL B 2 11 ? 10.380 -45.679 12.361 1.00 57.46 936 VAL P C 1
ATOM 1848 O O . VAL B 2 11 ? 11.011 -46.700 12.115 1.00 58.16 936 VAL P O 1
ATOM 1852 N N . GLU B 2 12 ? 10.182 -45.223 13.591 1.00 57.48 937 GLU P N 1
ATOM 1853 C CA . GLU B 2 12 ? 10.750 -45.931 14.730 1.00 57.83 937 GLU P CA 1
ATOM 1854 C C . GLU B 2 12 ? 9.870 -47.092 15.112 1.00 58.17 937 GLU P C 1
ATOM 1855 O O . GLU B 2 12 ? 10.355 -48.210 15.324 1.00 58.52 937 GLU P O 1
ATOM 1861 N N . ALA B 2 13 ? 8.573 -46.841 15.204 1.00 58.49 938 ALA P N 1
ATOM 1862 C CA . ALA B 2 13 ? 7.627 -47.941 15.359 1.00 58.77 938 ALA P CA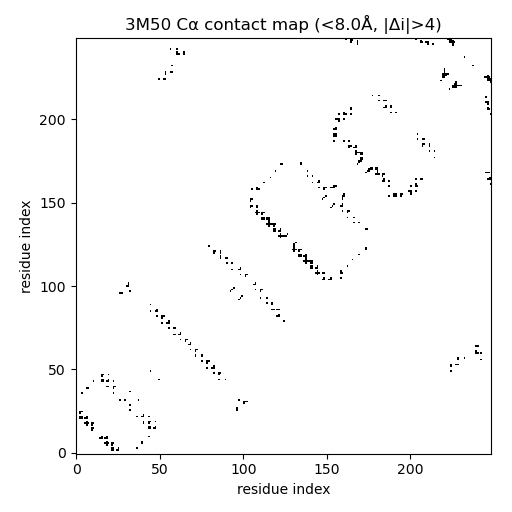 1
ATOM 1863 C C . ALA B 2 13 ? 8.025 -49.045 14.383 1.00 59.12 938 ALA P C 1
ATOM 1864 O O . ALA B 2 13 ? 8.388 -50.166 14.774 1.00 58.58 938 ALA P O 1
ATOM 1866 N N . VAL B 2 14 ? 8.001 -48.696 13.105 1.00 59.53 939 VAL P N 1
ATOM 1867 C CA . VAL B 2 14 ? 8.193 -49.701 12.058 1.00 60.34 939 VAL P CA 1
ATOM 1868 C C . VAL B 2 14 ? 9.465 -50.534 12.212 1.00 62.36 939 VAL P C 1
ATOM 1869 O O . VAL B 2 14 ? 9.492 -51.711 11.882 1.00 62.20 939 VAL P O 1
ATOM 1873 N N . VAL B 2 15 ? 10.530 -49.929 12.707 1.00 64.59 940 VAL P N 1
ATOM 1874 C CA . VAL B 2 15 ? 11.776 -50.670 12.775 1.00 66.67 940 VAL P CA 1
ATOM 1875 C C . VAL B 2 15 ? 11.935 -51.410 14.099 1.00 67.23 940 VAL P C 1
ATOM 1876 O O . VAL B 2 15 ? 12.552 -52.463 14.147 1.00 68.03 940 VAL P O 1
ATOM 1880 N N . LYS B 2 16 ? 11.368 -50.881 15.167 1.00 68.41 941 LYS P N 1
ATOM 1881 C CA . LYS B 2 16 ? 11.217 -51.681 16.372 1.00 69.54 941 LYS P CA 1
ATOM 1882 C C . LYS B 2 16 ? 10.451 -52.939 16.000 1.00 70.08 941 LYS P C 1
ATOM 1883 O O . LYS B 2 16 ? 10.856 -54.040 16.321 1.00 70.44 941 LYS P O 1
ATOM 1889 N N . LEU B 2 17 ? 9.341 -52.774 15.299 1.00 70.86 942 LEU P N 1
ATOM 1890 C CA . LEU B 2 17 ? 8.578 -53.925 14.856 1.00 71.68 942 LEU P CA 1
ATOM 1891 C C . LEU B 2 17 ? 9.358 -54.887 13.971 1.00 72.52 942 LEU P C 1
ATOM 1892 O O . LEU B 2 17 ? 9.513 -56.035 14.314 1.00 72.61 942 LEU P O 1
ATOM 1897 N N . LYS B 2 18 ? 9.851 -54.423 12.835 1.00 74.09 943 LYS P N 1
ATOM 1898 C CA . LYS B 2 18 ? 10.490 -55.313 11.874 1.00 75.41 943 LYS P CA 1
ATOM 1899 C C . LYS B 2 18 ? 11.604 -56.175 12.462 1.00 76.92 943 LYS P C 1
ATOM 1900 O O . LYS B 2 18 ? 12.208 -56.960 11.746 1.00 77.30 943 LYS P O 1
ATOM 1906 N N . GLY B 2 19 ? 11.878 -56.010 13.756 1.00 78.58 944 GLY P N 1
ATOM 1907 C CA . GLY B 2 19 ? 13.018 -56.648 14.439 1.00 80.45 944 GLY P CA 1
ATOM 1908 C C . GLY B 2 19 ? 14.369 -56.160 13.925 1.00 82.21 944 GLY P C 1
ATOM 1909 O O . GLY B 2 19 ? 15.387 -56.826 14.118 1.00 81.58 944 GLY P O 1
ATOM 1910 N N . LEU B 2 20 ? 14.395 -54.990 13.284 1.00 84.22 945 LEU P N 1
ATOM 1911 C CA . LEU B 2 20 ? 15.598 -54.561 12.544 1.00 86.26 945 LEU P CA 1
ATOM 1912 C C . LEU B 2 20 ? 16.853 -54.316 13.412 1.00 87.51 945 LEU P C 1
ATOM 1913 O O . LEU B 2 20 ? 16.875 -53.463 14.312 1.00 88.12 945 LEU P O 1
ATOM 1918 N N . ASP B 2 21 ? 17.857 -55.126 13.161 1.00 88.58 946 ASP P N 1
ATOM 1919 C CA . ASP B 2 21 ? 19.100 -55.111 13.890 1.00 89.76 946 ASP P CA 1
ATOM 1920 C C . ASP B 2 21 ? 19.946 -53.905 13.554 1.00 89.90 946 ASP P C 1
ATOM 1921 O O . ASP B 2 21 ? 20.890 -53.596 14.249 1.00 90.19 946 ASP P O 1
ATOM 1926 N N . ILE B 2 22 ? 19.590 -53.216 12.485 1.00 89.75 947 ILE P N 1
ATOM 1927 C CA . ILE B 2 22 ? 20.369 -52.099 12.005 1.00 89.32 947 ILE P CA 1
ATOM 1928 C C . ILE B 2 22 ? 20.437 -50.979 12.995 1.00 89.09 947 ILE P C 1
ATOM 1929 O O . ILE B 2 22 ? 19.499 -50.701 13.718 1.00 89.31 947 ILE P O 1
ATOM 1934 N N . GLU B 2 23 ? 21.595 -50.352 13.021 1.00 88.68 948 GLU P N 1
ATOM 1935 C CA . GLU B 2 23 ? 21.856 -49.235 13.887 1.00 88.01 948 GLU P CA 1
ATOM 1936 C C . GLU B 2 23 ? 21.066 -48.008 13.460 1.00 86.88 948 GLU P C 1
ATOM 1937 O O . GLU B 2 23 ? 20.728 -47.832 12.299 1.00 86.67 948 GLU P O 1
ATOM 1943 N N . THR B 2 24 ? 20.780 -47.171 14.446 1.00 85.28 949 THR P N 1
ATOM 1944 C CA . THR B 2 24 ? 19.848 -46.072 14.368 1.00 83.52 949 THR P CA 1
ATOM 1945 C C . THR B 2 24 ? 20.028 -45.092 13.227 1.00 82.00 949 THR P C 1
ATOM 1946 O O . THR B 2 24 ? 21.077 -44.507 13.046 1.00 81.88 949 THR P O 1
ATOM 1950 N N . ILE B 2 25 ? 18.952 -44.864 12.496 1.00 79.63 950 ILE P N 1
ATOM 1951 C CA . ILE B 2 25 ? 18.995 -43.912 11.425 1.00 78.32 950 ILE P CA 1
ATOM 1952 C C . ILE B 2 25 ? 18.750 -42.537 12.021 1.00 76.65 950 ILE P C 1
ATOM 1953 O O . ILE B 2 25 ? 18.216 -42.412 13.101 1.00 76.36 950 ILE P O 1
ATOM 1958 N N . GLN B 2 26 ? 19.188 -41.499 11.339 1.00 73.91 951 GLN P N 1
ATOM 1959 C CA . GLN B 2 26 ? 19.216 -40.198 11.955 1.00 71.63 951 GLN P CA 1
ATOM 1960 C C . GLN B 2 26 ? 18.151 -39.284 11.454 1.00 68.80 951 GLN P C 1
ATOM 1961 O O . GLN B 2 26 ? 18.141 -38.907 10.307 1.00 68.25 951 GLN P O 1
ATOM 1967 N N . GLN B 2 27 ? 17.267 -38.891 12.342 1.00 65.26 952 GLN P N 1
ATOM 1968 C CA . GLN B 2 27 ? 16.222 -38.001 11.957 1.00 62.10 952 GLN P CA 1
ATOM 1969 C C . GLN B 2 27 ? 15.839 -37.171 13.128 1.00 59.95 952 GLN P C 1
ATOM 1970 O O . GLN B 2 27 ? 16.190 -37.477 14.229 1.00 58.80 952 GLN P O 1
ATOM 1976 N N . SER B 2 28 ? 15.127 -36.100 12.856 1.00 58.40 953 SER P N 1
ATOM 1977 C CA . SER B 2 28 ? 14.617 -35.215 13.873 1.00 57.14 953 SER P CA 1
ATOM 1978 C C . SER B 2 28 ? 13.159 -35.215 13.555 1.00 56.64 953 SER P C 1
ATOM 1979 O O . SER B 2 28 ? 12.732 -35.939 12.663 1.00 56.79 953 SER P O 1
ATOM 1982 N N . TYR B 2 29 ? 12.407 -34.355 14.232 1.00 55.19 954 TYR P N 1
ATOM 1983 C CA . TYR B 2 29 ? 10.988 -34.340 14.088 1.00 54.69 954 TYR P CA 1
ATOM 1984 C C . TYR B 2 29 ? 10.564 -33.255 13.154 1.00 53.96 954 TYR P C 1
ATOM 1985 O O . TYR B 2 29 ? 10.928 -32.094 13.316 1.00 53.97 954 TYR P O 1
ATOM 1994 N N . ASP B 2 30 ? 9.754 -33.616 12.175 1.00 53.42 955 ASP P N 1
ATOM 1995 C CA . ASP B 2 30 ? 9.156 -32.588 11.343 1.00 51.99 955 ASP P CA 1
ATOM 1996 C C . ASP B 2 30 ? 7.731 -32.924 11.188 1.00 52.06 955 ASP P C 1
ATOM 1997 O O . ASP B 2 30 ? 7.327 -34.054 11.435 1.00 51.79 955 ASP P O 1
ATOM 2002 N N . ILE B 2 31 ? 6.989 -31.936 10.721 1.00 51.68 956 ILE P N 1
ATOM 2003 C CA . ILE B 2 31 ? 5.591 -31.936 10.906 1.00 51.96 956 ILE P CA 1
ATOM 2004 C C . ILE B 2 31 ? 4.921 -32.439 9.626 1.00 51.10 956 ILE P C 1
ATOM 2005 O O . ILE B 2 31 ? 4.917 -31.731 8.639 1.00 50.39 956 ILE P O 1
#

B-factor: mean 57.6, std 13.95, range [20.0, 119.24]

CATH classification: 1.20.190.20